Protein AF-A0A195D3V4-F1 (afdb_monomer)

Radius of gyration: 25.62 Å; Cα contacts (8 Å, |Δi|>4): 124; chains: 1; bounding box: 68×49×68 Å

Structure (mmCIF, N/CA/C/O backbone):
data_AF-A0A195D3V4-F1
#
_entry.id   AF-A0A195D3V4-F1
#
loop_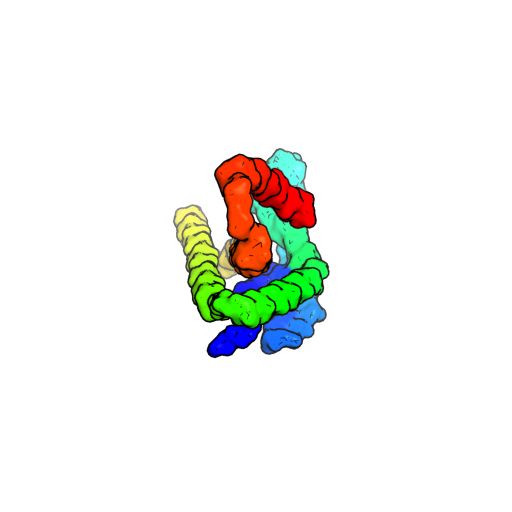
_atom_site.group_PDB
_atom_site.id
_atom_site.type_symbol
_atom_site.label_atom_id
_atom_site.label_alt_id
_atom_site.label_comp_id
_atom_site.label_asym_id
_atom_site.label_entity_id
_atom_site.label_seq_id
_atom_site.pdbx_PDB_ins_code
_atom_site.Cartn_x
_atom_site.Cartn_y
_atom_site.Cartn_z
_atom_site.occupancy
_atom_site.B_iso_or_equiv
_atom_site.auth_seq_id
_atom_site.auth_comp_id
_atom_site.auth_asym_id
_atom_site.auth_atom_id
_atom_site.pdbx_PDB_model_num
ATOM 1 N N . MET A 1 1 ? -15.698 -13.633 10.753 1.00 42.66 1 MET A N 1
ATOM 2 C CA . MET A 1 1 ? -16.156 -12.536 11.632 1.00 42.66 1 MET A CA 1
ATOM 3 C C . MET A 1 1 ? -14.920 -11.739 12.047 1.00 42.66 1 MET A C 1
ATOM 5 O O . MET A 1 1 ? -14.144 -12.235 12.853 1.00 42.66 1 MET A O 1
ATOM 9 N N . SER A 1 2 ? -14.629 -10.596 11.415 1.00 51.97 2 SER A N 1
ATOM 10 C CA . SER A 1 2 ? -13.485 -9.757 11.814 1.00 51.97 2 SER A CA 1
ATOM 11 C C . SER A 1 2 ? -13.831 -9.056 13.126 1.00 51.97 2 SER A C 1
ATOM 13 O O . SER A 1 2 ? -14.709 -8.196 13.129 1.00 51.97 2 SER A O 1
ATOM 15 N N . LYS A 1 3 ? -13.193 -9.447 14.232 1.00 66.94 3 LYS A N 1
ATOM 16 C CA . LYS A 1 3 ? -13.475 -8.871 15.558 1.00 66.94 3 LYS A CA 1
ATOM 17 C C . LYS A 1 3 ? -12.759 -7.540 15.814 1.00 66.94 3 LYS A C 1
ATOM 19 O O . LYS A 1 3 ? -13.083 -6.875 16.782 1.00 66.94 3 LYS A O 1
ATOM 24 N N . THR A 1 4 ? -11.800 -7.153 14.971 1.00 80.56 4 THR A N 1
ATOM 25 C CA . THR A 1 4 ? -10.967 -5.963 15.195 1.00 80.56 4 THR A CA 1
ATOM 26 C C . THR A 1 4 ? -10.782 -5.145 13.923 1.00 80.56 4 THR A C 1
ATOM 28 O O . THR A 1 4 ? -10.769 -5.687 12.810 1.00 80.56 4 THR A O 1
ATOM 31 N N . LEU A 1 5 ? -10.575 -3.836 14.088 1.00 83.75 5 LEU A N 1
ATOM 32 C CA . LEU A 1 5 ? -10.261 -2.914 12.995 1.00 83.75 5 LEU A CA 1
ATOM 33 C C . LEU A 1 5 ? -9.034 -3.371 12.184 1.00 83.75 5 LEU A C 1
ATOM 35 O O . LEU A 1 5 ? -9.048 -3.356 10.954 1.00 83.75 5 LEU A O 1
ATOM 39 N N . GLN A 1 6 ? -7.997 -3.853 12.871 1.00 84.38 6 GLN A N 1
ATOM 40 C CA . GLN A 1 6 ? -6.771 -4.344 12.241 1.00 84.38 6 GLN A CA 1
ATOM 41 C C . GLN A 1 6 ? -7.031 -5.563 11.339 1.00 84.38 6 GLN A C 1
ATOM 43 O O . GLN A 1 6 ? -6.450 -5.676 10.263 1.00 84.38 6 GLN A O 1
ATOM 48 N N . SER A 1 7 ? -7.962 -6.444 11.722 1.00 85.75 7 SER A N 1
ATOM 49 C CA . SER A 1 7 ? -8.383 -7.575 10.886 1.00 85.75 7 SER A CA 1
ATOM 50 C C . SER A 1 7 ? -9.148 -7.126 9.633 1.00 85.75 7 SER A C 1
ATOM 52 O O . SER A 1 7 ? -9.024 -7.754 8.580 1.00 85.75 7 SER A O 1
ATOM 54 N N . ALA A 1 8 ? -9.913 -6.033 9.716 1.00 86.69 8 ALA A N 1
ATOM 55 C CA . ALA A 1 8 ? -10.594 -5.458 8.556 1.00 86.69 8 ALA A CA 1
ATOM 56 C C . ALA A 1 8 ? -9.608 -4.817 7.560 1.00 86.69 8 ALA A C 1
ATOM 58 O O . ALA A 1 8 ? -9.810 -4.941 6.353 1.00 86.69 8 ALA A O 1
ATOM 59 N N . LEU A 1 9 ? -8.533 -4.197 8.063 1.00 88.19 9 LEU A N 1
ATOM 60 C CA . LEU A 1 9 ? -7.465 -3.562 7.274 1.00 88.19 9 LEU A CA 1
ATOM 61 C C . LEU A 1 9 ? -6.368 -4.528 6.798 1.00 88.19 9 LEU A C 1
ATOM 63 O O . LEU A 1 9 ? -5.553 -4.156 5.960 1.00 88.19 9 LEU A O 1
ATOM 67 N N . ALA A 1 10 ? -6.363 -5.775 7.271 1.00 88.50 10 ALA A N 1
ATOM 68 C CA . ALA A 1 10 ? -5.337 -6.764 6.942 1.00 88.50 10 ALA A CA 1
ATOM 69 C C . ALA A 1 10 ? -5.030 -6.914 5.435 1.00 88.50 10 ALA A C 1
ATOM 71 O O . ALA A 1 10 ? -3.848 -6.913 5.096 1.00 88.50 10 ALA A O 1
ATOM 72 N N . PRO A 1 11 ? -6.015 -6.989 4.511 1.00 87.31 11 PRO A N 1
ATOM 73 C CA . PRO A 1 11 ? -5.716 -7.105 3.078 1.00 87.31 11 PRO A CA 1
ATOM 74 C C . PRO A 1 11 ? -4.875 -5.936 2.552 1.00 87.31 11 PRO A C 1
ATOM 76 O O . PRO A 1 11 ? -3.967 -6.127 1.747 1.00 87.31 11 PRO A O 1
ATOM 79 N N . LEU A 1 12 ? -5.150 -4.734 3.059 1.00 88.69 12 LEU A N 1
ATOM 80 C CA . LEU A 1 12 ? -4.451 -3.516 2.682 1.00 88.69 12 LEU A CA 1
ATOM 81 C C . LEU A 1 12 ? -3.025 -3.483 3.241 1.00 88.69 12 LEU A C 1
ATOM 83 O O . LEU A 1 12 ? -2.096 -3.123 2.524 1.00 88.69 12 LEU A O 1
ATOM 87 N N . PHE A 1 13 ? -2.831 -3.910 4.491 1.00 87.69 13 PHE A N 1
ATOM 88 C CA . PHE A 1 13 ? -1.495 -3.997 5.092 1.00 87.69 13 PHE A CA 1
ATOM 89 C C . PHE A 1 13 ? -0.628 -5.089 4.471 1.00 87.69 13 PHE A C 1
ATOM 91 O O . PHE A 1 13 ? 0.569 -4.874 4.305 1.00 87.69 13 PHE A O 1
ATOM 98 N N . ILE A 1 14 ? -1.214 -6.220 4.067 1.00 87.19 14 ILE A N 1
ATOM 99 C CA . ILE A 1 14 ? -0.490 -7.270 3.339 1.00 87.19 14 ILE A CA 1
ATOM 100 C C . ILE A 1 14 ? 0.073 -6.694 2.038 1.00 87.19 14 ILE A C 1
ATOM 102 O O . ILE A 1 14 ? 1.267 -6.815 1.782 1.00 87.19 14 ILE A O 1
ATOM 106 N N . ILE A 1 15 ? -0.751 -5.996 1.260 1.00 86.19 15 ILE A N 1
ATOM 107 C CA . ILE A 1 15 ? -0.304 -5.337 0.028 1.00 86.19 15 ILE A CA 1
ATOM 108 C C . ILE A 1 15 ? 0.738 -4.255 0.307 1.00 86.19 15 ILE A C 1
ATOM 110 O O . ILE A 1 15 ? 1.795 -4.256 -0.319 1.00 86.19 15 ILE A O 1
ATOM 114 N N . GLY A 1 16 ? 0.490 -3.395 1.297 1.00 85.50 16 GLY A N 1
ATOM 115 C CA . GLY A 1 16 ? 1.441 -2.367 1.711 1.00 85.50 16 GLY A CA 1
ATOM 116 C C . GLY A 1 16 ? 2.798 -2.936 2.131 1.00 85.50 16 GLY A C 1
ATOM 117 O O . GLY A 1 16 ? 3.820 -2.299 1.893 1.00 85.50 16 GLY A O 1
ATOM 118 N N . SER A 1 17 ? 2.837 -4.145 2.700 1.00 86.81 17 SER A N 1
ATOM 119 C CA . SER A 1 17 ? 4.090 -4.801 3.087 1.00 86.81 17 SER A CA 1
ATOM 120 C C . SER A 1 17 ? 4.941 -5.232 1.889 1.00 86.81 17 SER A C 1
ATOM 122 O O . SER A 1 17 ? 6.159 -5.071 1.931 1.00 86.81 17 SER A O 1
ATOM 124 N N . PHE A 1 18 ? 4.318 -5.673 0.788 1.00 84.38 18 PHE A N 1
ATOM 125 C CA . PHE A 1 18 ? 5.029 -5.945 -0.469 1.00 84.38 18 PHE A CA 1
ATOM 126 C C . PHE A 1 18 ? 5.587 -4.672 -1.111 1.00 84.38 18 PHE A C 1
ATOM 128 O O . PHE A 1 18 ? 6.599 -4.735 -1.792 1.00 84.38 18 PHE A O 1
ATOM 135 N N . SER A 1 19 ? 4.963 -3.520 -0.861 1.00 84.44 19 SER A N 1
ATOM 136 C CA . SER A 1 19 ? 5.450 -2.204 -1.293 1.00 84.44 19 SER A CA 1
ATOM 137 C C . SER A 1 19 ? 6.468 -1.574 -0.329 1.00 84.44 19 SER A C 1
ATOM 139 O O . SER A 1 19 ? 6.823 -0.410 -0.498 1.00 84.44 19 SER A O 1
ATOM 141 N N . CYS A 1 20 ? 6.908 -2.293 0.711 1.00 85.19 20 CYS A N 1
ATOM 142 C CA . CYS A 1 20 ? 7.758 -1.779 1.796 1.00 85.19 20 CYS A CA 1
ATOM 143 C C . CYS A 1 20 ? 7.139 -0.623 2.612 1.00 85.19 20 CYS A C 1
ATOM 145 O O . CYS A 1 20 ? 7.849 0.060 3.347 1.00 85.19 20 CYS A O 1
ATOM 147 N N . LEU A 1 21 ? 5.827 -0.396 2.513 1.00 84.38 21 LEU A N 1
ATOM 148 C CA . LEU A 1 21 ? 5.135 0.699 3.202 1.00 84.38 21 LEU A CA 1
ATOM 149 C C . LEU A 1 21 ? 4.755 0.346 4.643 1.00 84.38 21 LEU A C 1
ATOM 151 O O . LEU A 1 21 ? 4.599 1.220 5.490 1.00 84.38 21 LEU A O 1
ATOM 155 N N . VAL A 1 22 ? 4.583 -0.943 4.920 1.00 83.06 22 VAL A N 1
ATOM 156 C CA . VAL A 1 22 ? 4.158 -1.475 6.218 1.00 83.06 22 VAL A CA 1
ATOM 157 C C . VAL A 1 22 ? 5.108 -2.599 6.615 1.00 83.06 22 VAL A C 1
ATOM 159 O O . VAL A 1 22 ? 5.621 -3.310 5.751 1.00 83.06 22 VAL A O 1
ATOM 162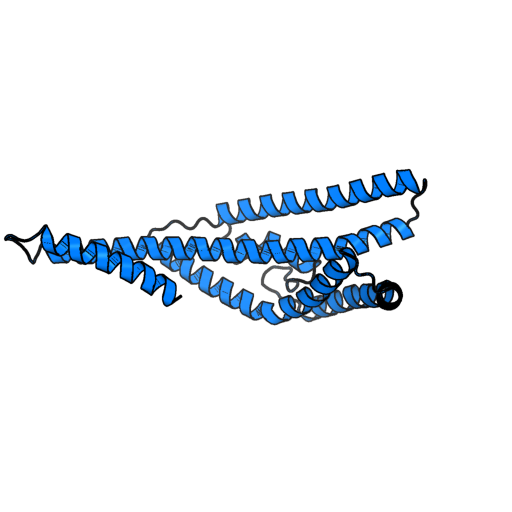 N N . LEU A 1 23 ? 5.350 -2.779 7.917 1.00 84.12 23 LEU A N 1
ATOM 163 C CA . LEU A 1 23 ? 6.135 -3.920 8.384 1.00 84.12 23 LEU A CA 1
ATOM 164 C C . LEU A 1 23 ? 5.456 -5.237 8.005 1.00 84.12 23 LEU A C 1
ATOM 166 O O . LEU A 1 23 ? 4.243 -5.400 8.134 1.00 84.12 23 LEU A O 1
ATOM 170 N N . PHE A 1 24 ? 6.266 -6.199 7.578 1.00 76.12 24 PHE A N 1
ATOM 171 C CA . PHE A 1 24 ? 5.813 -7.540 7.266 1.00 76.12 24 PHE A CA 1
ATOM 172 C C . PHE A 1 24 ? 5.324 -8.226 8.550 1.00 76.12 24 PHE A C 1
ATOM 174 O O . PHE A 1 24 ? 6.112 -8.590 9.429 1.00 76.12 24 PHE A O 1
ATOM 181 N N . GLU A 1 25 ? 4.007 -8.377 8.659 1.00 78.56 25 GLU A N 1
ATOM 182 C CA . GLU A 1 25 ? 3.303 -9.047 9.753 1.00 78.56 25 GLU A CA 1
ATOM 183 C C . GLU A 1 25 ? 2.567 -10.270 9.193 1.00 78.56 25 GLU A C 1
ATOM 185 O O . GLU A 1 25 ? 1.356 -10.244 8.964 1.00 78.56 25 GLU A O 1
ATOM 190 N N . TYR A 1 26 ? 3.310 -11.352 8.938 1.00 71.00 26 TYR A N 1
ATOM 191 C CA . TYR A 1 26 ? 2.719 -12.646 8.599 1.00 71.00 26 TYR A CA 1
ATOM 192 C C . TYR A 1 26 ? 3.304 -13.759 9.487 1.00 71.00 26 TYR A C 1
ATOM 194 O O . TYR A 1 26 ? 4.510 -14.032 9.403 1.00 71.00 26 TYR A O 1
ATOM 202 N N . PRO A 1 27 ? 2.485 -14.410 10.342 1.00 74.62 27 PRO A N 1
ATOM 203 C CA . PRO A 1 27 ? 1.055 -14.163 10.602 1.00 74.62 27 PRO A CA 1
ATOM 204 C C . PRO A 1 27 ? 0.774 -12.806 11.291 1.00 74.62 27 PRO A C 1
ATOM 206 O O . PRO A 1 27 ? 1.663 -12.208 11.897 1.00 74.62 27 PRO A O 1
ATOM 209 N N . LEU A 1 28 ? -0.471 -12.317 11.186 1.00 74.19 28 LEU A N 1
ATOM 210 C CA . LEU A 1 28 ? -0.880 -10.999 11.701 1.00 74.19 28 LEU A CA 1
ATOM 211 C C . LEU A 1 28 ? -0.566 -10.860 13.202 1.00 74.19 28 LEU A C 1
ATOM 213 O O . LEU A 1 28 ? -0.905 -11.746 13.987 1.00 74.19 28 LEU A O 1
ATOM 217 N N . GLY A 1 29 ? 0.045 -9.743 13.606 1.00 75.06 29 GLY A N 1
ATOM 218 C CA . GLY A 1 29 ? 0.444 -9.496 14.997 1.00 75.06 29 GLY A CA 1
ATOM 219 C C . GLY A 1 29 ? 1.866 -9.939 15.358 1.00 75.06 29 GLY A C 1
ATOM 220 O O . GLY A 1 29 ? 2.321 -9.628 16.457 1.00 75.06 29 GLY A O 1
ATOM 221 N N . GLN A 1 30 ? 2.594 -10.592 14.446 1.00 81.69 30 GLN A N 1
ATOM 222 C CA . GLN A 1 30 ? 4.017 -10.912 14.607 1.00 81.69 30 GLN A CA 1
ATOM 223 C C . GLN A 1 30 ? 4.877 -10.080 13.637 1.00 81.69 30 GLN A C 1
ATOM 225 O O . GLN A 1 30 ? 5.180 -10.547 12.535 1.00 81.69 30 GLN A O 1
ATOM 230 N N . PRO A 1 31 ? 5.273 -8.844 14.008 1.00 82.00 31 PRO A N 1
ATOM 231 C CA . PRO A 1 31 ? 6.104 -8.007 13.149 1.00 82.00 31 PRO A CA 1
ATOM 232 C C . PRO A 1 31 ? 7.492 -8.606 12.971 1.00 82.00 31 PRO A C 1
ATOM 234 O O . PRO A 1 31 ? 8.163 -8.966 13.938 1.00 82.00 31 PRO A O 1
ATOM 237 N N . ARG A 1 32 ? 7.946 -8.656 11.717 1.00 85.56 32 ARG A N 1
ATOM 238 C CA . ARG A 1 32 ? 9.305 -9.048 11.330 1.00 85.56 32 ARG A CA 1
ATOM 239 C C . ARG A 1 32 ? 10.070 -7.815 10.835 1.00 85.56 32 ARG A C 1
ATOM 241 O O . ARG A 1 32 ? 10.271 -7.665 9.625 1.00 85.56 32 ARG A O 1
ATOM 248 N N . PRO A 1 33 ? 10.490 -6.907 11.739 1.00 82.06 33 PRO A N 1
ATOM 249 C CA . PRO A 1 33 ? 11.101 -5.639 11.351 1.00 82.06 33 PRO A CA 1
ATOM 250 C C . PRO A 1 33 ? 12.390 -5.856 10.563 1.00 82.06 33 PRO A C 1
ATOM 252 O O . PRO A 1 33 ? 12.551 -5.277 9.499 1.00 82.06 33 PRO A O 1
ATOM 255 N N . TYR A 1 34 ? 13.259 -6.762 11.021 1.00 84.44 34 TYR A N 1
ATOM 256 C CA . TYR A 1 34 ? 14.538 -7.038 10.364 1.00 84.44 34 TYR A CA 1
ATOM 257 C C . TYR A 1 34 ? 14.371 -7.484 8.905 1.00 84.44 34 TYR A C 1
ATOM 259 O O . TYR A 1 34 ? 15.012 -6.937 8.013 1.00 84.44 34 TYR A O 1
ATOM 267 N N . PHE A 1 35 ? 13.444 -8.414 8.649 1.00 83.00 35 PHE A N 1
ATOM 268 C CA . PHE A 1 35 ? 13.133 -8.866 7.293 1.00 83.00 35 PHE A CA 1
ATOM 269 C C . PHE A 1 35 ? 12.591 -7.726 6.423 1.00 83.00 35 PHE A C 1
ATOM 271 O O . PHE A 1 35 ? 13.009 -7.573 5.282 1.00 83.00 35 PHE A O 1
ATOM 278 N N . SER A 1 36 ? 11.712 -6.891 6.983 1.00 85.62 36 SER A N 1
ATOM 279 C CA . SER A 1 36 ? 11.117 -5.754 6.271 1.00 85.62 36 SER A CA 1
ATOM 280 C C . SER A 1 36 ? 12.164 -4.699 5.900 1.00 85.62 36 SER A C 1
ATOM 282 O O . SER A 1 36 ? 12.175 -4.216 4.772 1.00 85.62 36 SER A O 1
ATOM 284 N N . TYR A 1 37 ? 13.077 -4.374 6.823 1.00 86.19 37 TYR A N 1
ATOM 285 C CA . TYR A 1 37 ? 14.160 -3.421 6.577 1.00 86.19 37 TYR A CA 1
ATOM 286 C C . TYR A 1 37 ? 15.157 -3.942 5.548 1.00 86.19 37 TYR A C 1
ATOM 288 O O . TYR A 1 37 ? 15.517 -3.202 4.638 1.00 86.19 37 TYR A O 1
ATOM 296 N N . LEU A 1 38 ? 15.575 -5.208 5.654 1.00 87.94 38 LEU A N 1
ATOM 297 C CA . LEU A 1 38 ? 16.461 -5.818 4.662 1.00 87.94 38 LEU A CA 1
ATOM 298 C C . LEU A 1 38 ? 15.812 -5.860 3.279 1.00 87.94 38 LEU A C 1
ATOM 300 O O . LEU A 1 38 ? 16.452 -5.503 2.296 1.00 87.94 38 LEU A O 1
ATOM 304 N N . TYR A 1 39 ? 14.541 -6.256 3.205 1.00 87.88 39 TYR A N 1
ATOM 305 C CA . TYR A 1 39 ? 13.785 -6.299 1.958 1.00 87.88 39 TYR A CA 1
ATOM 306 C C . TYR A 1 39 ? 13.690 -4.916 1.305 1.00 87.88 39 TYR A C 1
ATOM 308 O O . TYR A 1 39 ? 14.026 -4.765 0.129 1.00 87.88 39 TYR A O 1
ATOM 316 N N . ALA A 1 40 ? 13.327 -3.892 2.084 1.00 87.06 40 ALA A N 1
ATOM 317 C CA . ALA A 1 40 ? 13.300 -2.514 1.613 1.00 87.06 40 ALA A CA 1
ATOM 318 C C . ALA A 1 40 ? 14.685 -2.061 1.132 1.00 87.06 40 ALA A C 1
ATOM 320 O O . ALA A 1 40 ? 14.813 -1.547 0.024 1.00 87.06 40 ALA A O 1
ATOM 321 N N . LEU A 1 41 ? 15.733 -2.301 1.920 1.00 88.06 41 LEU A N 1
ATOM 322 C CA . LEU A 1 41 ? 17.092 -1.898 1.575 1.00 88.06 41 LEU A CA 1
ATOM 323 C C . LEU A 1 41 ? 17.557 -2.554 0.271 1.00 88.06 41 LEU A C 1
ATOM 325 O O . LEU A 1 41 ? 18.078 -1.858 -0.594 1.00 88.06 41 LEU A O 1
ATOM 329 N N . ILE A 1 42 ? 17.329 -3.856 0.084 1.00 89.69 42 ILE A N 1
ATOM 330 C CA . ILE A 1 42 ? 17.702 -4.584 -1.140 1.00 89.69 42 ILE A CA 1
ATOM 331 C C . ILE A 1 42 ? 16.966 -4.030 -2.366 1.00 89.69 42 ILE A C 1
ATOM 333 O O . ILE A 1 42 ? 17.601 -3.747 -3.379 1.00 89.69 42 ILE A O 1
ATOM 337 N N . ILE A 1 43 ? 15.646 -3.841 -2.288 1.00 86.62 43 ILE A N 1
ATOM 338 C CA . ILE A 1 43 ? 14.859 -3.347 -3.429 1.00 86.62 43 ILE A CA 1
ATOM 339 C C . ILE A 1 43 ? 15.276 -1.930 -3.812 1.00 86.62 43 ILE A C 1
ATOM 341 O O . ILE A 1 43 ? 15.528 -1.652 -4.986 1.00 86.62 43 ILE A O 1
ATOM 345 N N . TRP A 1 44 ? 15.376 -1.036 -2.830 1.00 85.12 44 TRP A N 1
ATOM 346 C CA . TRP A 1 44 ? 15.648 0.371 -3.098 1.00 85.12 44 TRP A CA 1
ATOM 347 C C . TRP A 1 44 ? 17.110 0.625 -3.450 1.00 85.12 44 TRP A C 1
ATOM 349 O O . TRP A 1 44 ? 17.370 1.449 -4.318 1.00 85.12 44 TRP A O 1
ATOM 359 N N . SER A 1 45 ? 18.063 -0.114 -2.871 1.00 86.62 45 SER A N 1
ATOM 360 C CA . SER A 1 45 ? 19.469 -0.041 -3.297 1.00 86.62 45 SER A CA 1
ATOM 361 C C . SER A 1 45 ? 19.654 -0.512 -4.737 1.00 86.62 45 SER A C 1
ATOM 363 O O . SER A 1 45 ? 20.323 0.171 -5.509 1.00 86.62 45 SER A O 1
ATOM 365 N N . LYS A 1 46 ? 19.014 -1.624 -5.129 1.00 86.62 46 LYS A N 1
ATOM 366 C CA . LYS A 1 46 ? 19.039 -2.113 -6.514 1.00 86.62 46 LYS A CA 1
ATOM 367 C C . LYS A 1 46 ? 18.476 -1.066 -7.477 1.00 86.62 46 LYS A C 1
ATOM 369 O O . LYS A 1 46 ? 19.100 -0.791 -8.499 1.00 86.62 46 LYS A O 1
ATOM 374 N N . ARG A 1 47 ? 17.329 -0.471 -7.133 1.00 82.94 47 ARG A N 1
ATOM 375 C CA . ARG A 1 47 ? 16.682 0.570 -7.943 1.00 82.94 47 ARG A CA 1
ATOM 376 C C . ARG A 1 47 ? 17.561 1.814 -8.065 1.00 82.94 47 ARG A C 1
ATOM 378 O O . ARG A 1 47 ? 17.861 2.239 -9.172 1.00 82.94 47 ARG A O 1
ATOM 385 N N . LEU A 1 48 ? 18.041 2.342 -6.938 1.00 84.50 48 LEU A N 1
ATOM 386 C CA . LEU A 1 48 ? 18.923 3.510 -6.903 1.00 84.50 48 LEU A CA 1
ATOM 387 C C . LEU A 1 48 ? 20.178 3.297 -7.746 1.00 84.50 48 LEU A C 1
ATOM 389 O O . LEU A 1 48 ? 20.510 4.154 -8.551 1.00 84.50 48 LEU A O 1
ATOM 393 N N . TYR A 1 49 ? 20.855 2.157 -7.592 1.00 86.38 49 TYR A N 1
ATOM 394 C CA . TYR A 1 49 ? 22.070 1.857 -8.349 1.00 86.38 49 TYR A CA 1
ATOM 395 C C . TYR A 1 49 ? 21.821 1.830 -9.862 1.00 86.38 49 TYR A C 1
ATOM 397 O O . TYR A 1 49 ? 22.625 2.345 -10.635 1.00 86.38 49 TYR A O 1
ATOM 405 N N . ARG A 1 50 ? 20.694 1.247 -10.278 1.00 82.25 50 ARG A N 1
ATOM 406 C CA . ARG A 1 50 ? 20.298 1.139 -11.682 1.00 82.25 50 ARG A CA 1
ATOM 407 C C . ARG A 1 50 ? 19.935 2.493 -12.290 1.00 82.25 50 ARG A C 1
ATOM 409 O O . ARG A 1 50 ? 20.376 2.786 -13.396 1.00 82.25 50 ARG A O 1
ATOM 416 N N . ASP A 1 51 ? 19.152 3.296 -11.579 1.00 82.00 51 ASP A N 1
ATOM 417 C CA . ASP A 1 51 ? 18.593 4.543 -12.111 1.00 82.00 51 ASP A CA 1
ATOM 418 C C . ASP A 1 51 ? 19.562 5.731 -11.944 1.00 82.00 51 ASP A C 1
ATOM 420 O O . ASP A 1 51 ? 19.402 6.773 -12.576 1.00 82.00 51 ASP A O 1
ATOM 424 N N . TYR A 1 52 ? 20.615 5.581 -11.133 1.00 84.12 52 TYR A N 1
ATOM 425 C CA . TYR A 1 52 ? 21.613 6.620 -10.868 1.00 84.12 52 TYR A CA 1
ATOM 426 C C . TYR A 1 52 ? 22.245 7.246 -12.128 1.00 84.12 52 TYR A C 1
ATOM 428 O O . TYR A 1 52 ? 22.260 8.477 -12.213 1.00 84.12 52 TYR A O 1
ATOM 436 N N . PRO A 1 53 ? 22.718 6.477 -13.134 1.00 85.00 53 PRO A N 1
ATOM 437 C CA . PRO A 1 53 ? 23.287 7.060 -14.351 1.00 85.00 53 PRO A CA 1
ATOM 438 C C . PRO A 1 53 ? 22.254 7.875 -15.137 1.00 85.00 53 PRO A C 1
ATOM 440 O O . PRO A 1 53 ? 22.575 8.925 -15.690 1.00 85.00 53 PRO A O 1
ATOM 443 N N . PHE A 1 54 ? 21.001 7.414 -15.144 1.00 82.12 54 PHE A N 1
ATOM 444 C CA . PHE A 1 54 ? 19.900 8.099 -15.808 1.00 82.12 54 PHE A CA 1
ATOM 445 C C . PHE A 1 54 ? 19.595 9.439 -15.126 1.00 82.12 54 PHE A C 1
ATOM 447 O O . PHE A 1 54 ? 19.496 10.462 -15.803 1.00 82.12 54 PHE A O 1
ATOM 454 N N . TYR A 1 55 ? 19.561 9.486 -13.792 1.00 82.62 55 TYR A N 1
ATOM 455 C CA . TYR A 1 55 ? 19.384 10.745 -13.062 1.00 82.62 55 TYR A CA 1
ATOM 456 C C . TYR A 1 55 ? 20.531 11.739 -13.276 1.00 82.62 55 TYR A C 1
ATOM 458 O O . TYR A 1 55 ? 20.269 12.937 -13.371 1.00 82.62 55 TYR A O 1
ATOM 466 N N . ILE A 1 56 ? 21.781 11.270 -13.393 1.00 84.69 56 ILE A N 1
ATOM 467 C CA . ILE A 1 56 ? 22.918 12.140 -13.739 1.00 84.69 56 ILE A CA 1
ATOM 468 C C . ILE A 1 56 ? 22.716 12.755 -15.122 1.00 84.69 56 ILE A C 1
ATOM 470 O O . ILE A 1 56 ? 22.797 13.974 -15.253 1.00 84.69 56 ILE A O 1
ATOM 474 N N . SER A 1 57 ? 22.390 11.937 -16.127 1.00 84.38 57 SER A N 1
ATOM 475 C CA . SER A 1 57 ? 22.177 12.435 -17.492 1.00 84.38 57 SER A CA 1
ATOM 476 C C . SER A 1 57 ? 21.055 13.479 -17.564 1.00 84.38 57 SER A C 1
ATOM 478 O O . SER A 1 57 ? 21.212 14.521 -18.193 1.00 84.38 57 SER A O 1
ATOM 480 N N . GLN A 1 58 ? 19.960 13.279 -16.822 1.00 82.31 58 GLN A N 1
ATOM 481 C CA . GLN A 1 58 ? 18.873 14.259 -16.737 1.00 82.31 58 GLN A CA 1
ATOM 482 C C . GLN A 1 58 ? 19.294 15.574 -16.081 1.00 82.31 58 GLN A C 1
ATOM 484 O O . GLN A 1 58 ? 18.867 16.649 -16.509 1.00 82.31 58 GLN A O 1
ATOM 489 N N . LEU A 1 59 ? 20.118 15.499 -15.032 1.00 83.31 59 LEU A N 1
ATOM 490 C CA . LEU A 1 59 ? 20.631 16.677 -14.340 1.00 83.31 59 LEU A CA 1
ATOM 491 C C . LEU A 1 59 ? 21.517 17.519 -15.270 1.00 83.31 59 LEU A C 1
ATOM 493 O O . LEU A 1 59 ? 21.423 18.747 -15.255 1.00 83.31 59 LEU A O 1
ATOM 497 N N . GLU A 1 60 ? 22.337 16.863 -16.093 1.00 86.94 60 GLU A N 1
ATOM 498 C CA . GLU A 1 60 ? 23.187 17.506 -17.101 1.00 86.94 60 GLU A CA 1
ATOM 499 C C . GLU A 1 60 ? 22.356 18.174 -18.206 1.00 86.94 60 GLU A C 1
ATOM 501 O O . GLU A 1 60 ? 22.620 19.322 -18.572 1.00 86.94 60 GLU A O 1
ATOM 506 N N . GLU A 1 61 ? 21.301 17.505 -18.676 1.00 87.94 61 GLU A N 1
ATOM 507 C CA . GLU A 1 61 ? 20.376 18.027 -19.690 1.00 87.94 61 GLU A CA 1
ATOM 508 C C . GLU A 1 61 ? 19.380 19.067 -19.143 1.00 87.94 61 GLU A C 1
ATOM 510 O O . GLU A 1 61 ? 18.710 19.752 -19.916 1.00 87.94 61 GLU A O 1
ATOM 515 N N . LYS A 1 62 ? 19.290 19.226 -17.814 1.00 85.12 62 LYS A N 1
ATOM 516 C CA . LYS A 1 62 ? 18.319 20.087 -17.108 1.00 85.12 62 LYS A CA 1
ATOM 517 C C . LYS A 1 62 ? 16.858 19.766 -17.444 1.00 85.12 62 LYS A C 1
ATOM 519 O O . LYS A 1 62 ? 15.999 20.650 -17.400 1.00 85.12 62 LYS A O 1
ATOM 524 N N . VAL A 1 63 ? 16.563 18.505 -17.750 1.00 82.31 63 VAL A N 1
ATOM 525 C CA . VAL A 1 63 ? 15.206 18.025 -18.037 1.00 82.31 63 VAL A CA 1
ATOM 526 C C . VAL A 1 63 ? 14.704 17.210 -16.852 1.00 82.31 63 VAL A C 1
ATOM 528 O O . VAL A 1 63 ? 15.394 16.322 -16.365 1.00 82.31 63 VAL A O 1
ATOM 531 N N . VAL A 1 64 ? 13.484 17.496 -16.393 1.00 77.56 64 VAL A N 1
ATOM 532 C CA . VAL A 1 64 ? 12.828 16.732 -15.323 1.00 77.56 64 VAL A CA 1
ATOM 533 C C . VAL A 1 64 ? 11.675 15.937 -15.915 1.00 77.56 64 VAL A C 1
ATOM 535 O O . VAL A 1 64 ? 10.719 16.511 -16.435 1.00 77.56 64 VAL A O 1
ATOM 538 N N . TYR A 1 65 ? 11.747 14.613 -15.800 1.00 79.31 65 TYR A N 1
ATOM 539 C CA . TYR A 1 65 ? 10.672 13.722 -16.224 1.00 79.31 65 TYR A CA 1
ATOM 540 C C . TYR A 1 65 ? 9.739 13.384 -15.060 1.00 79.31 65 TYR A C 1
ATOM 542 O O . TYR A 1 65 ? 10.162 13.240 -13.911 1.00 79.31 65 TYR A O 1
ATOM 550 N N . ILE A 1 66 ? 8.454 13.201 -15.375 1.00 78.88 66 ILE A N 1
ATOM 551 C CA . ILE A 1 66 ? 7.428 12.808 -14.397 1.00 78.88 66 ILE A CA 1
ATOM 552 C C . ILE A 1 66 ? 7.802 11.482 -13.716 1.00 78.88 66 ILE A C 1
ATOM 554 O O . ILE A 1 66 ? 7.626 11.358 -12.507 1.00 78.88 66 ILE A O 1
ATOM 558 N N . SER A 1 67 ? 8.369 10.526 -14.462 1.00 76.00 67 SER A N 1
ATOM 559 C CA . SER A 1 67 ? 8.848 9.245 -13.921 1.00 76.00 67 SER A CA 1
ATOM 560 C C . SER A 1 67 ? 9.868 9.441 -12.797 1.00 76.00 67 SER A C 1
ATOM 562 O O . SER A 1 67 ? 9.671 8.925 -11.698 1.00 76.00 67 SER A O 1
ATOM 564 N N . GLY A 1 68 ? 10.869 10.301 -13.009 1.00 78.62 68 GLY A N 1
ATOM 565 C CA . GLY A 1 68 ? 11.865 10.616 -11.985 1.00 78.62 68 GLY A CA 1
ATOM 566 C C . GLY A 1 68 ? 11.235 11.197 -10.717 1.00 78.62 68 GLY A C 1
ATOM 567 O O . GLY A 1 68 ? 11.55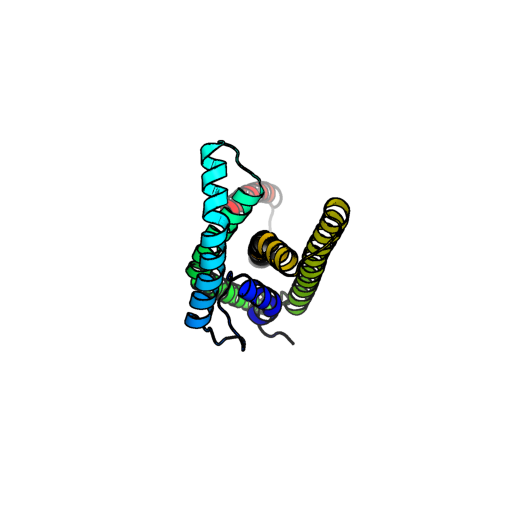8 10.764 -9.614 1.00 78.62 68 GLY A O 1
ATOM 568 N N . ILE A 1 69 ? 10.261 12.108 -10.846 1.00 82.75 69 ILE A N 1
ATOM 569 C CA . ILE A 1 69 ? 9.520 12.636 -9.685 1.00 82.75 69 ILE A CA 1
ATOM 570 C C . ILE A 1 69 ? 8.805 11.503 -8.938 1.00 82.75 69 ILE A C 1
ATOM 572 O O . ILE A 1 69 ? 8.867 11.446 -7.708 1.00 82.75 69 ILE A O 1
ATOM 576 N N . THR A 1 70 ? 8.140 10.589 -9.653 1.00 83.62 70 THR A N 1
ATOM 577 C CA . THR A 1 70 ? 7.436 9.468 -9.013 1.00 83.62 70 THR A CA 1
ATOM 578 C C . THR A 1 70 ? 8.374 8.520 -8.270 1.00 83.62 70 THR A C 1
ATOM 580 O O . THR A 1 70 ? 8.010 8.050 -7.189 1.00 83.62 70 THR A O 1
ATOM 583 N N . ASP A 1 71 ? 9.581 8.302 -8.790 1.00 82.69 71 ASP A N 1
ATOM 584 C CA . ASP A 1 71 ? 10.617 7.496 -8.148 1.00 82.69 71 ASP A CA 1
ATOM 585 C C . ASP A 1 71 ? 11.150 8.164 -6.880 1.00 82.69 71 ASP A C 1
ATOM 587 O O . ASP A 1 71 ? 11.205 7.530 -5.825 1.00 82.69 71 ASP A O 1
ATOM 591 N N . PHE A 1 72 ? 11.462 9.463 -6.940 1.00 84.56 72 PHE A N 1
ATOM 592 C CA . PHE A 1 72 ? 11.892 10.234 -5.770 1.00 84.56 72 PHE A CA 1
ATOM 593 C C . PHE A 1 72 ? 10.839 10.226 -4.658 1.00 84.56 72 PHE A C 1
ATOM 595 O O . PHE A 1 72 ? 11.174 10.011 -3.491 1.00 84.56 72 PHE A O 1
ATOM 602 N N . VAL A 1 73 ? 9.562 10.414 -5.006 1.00 88.94 73 VAL A N 1
ATOM 603 C CA . VAL A 1 73 ? 8.456 10.341 -4.039 1.00 88.94 73 VAL A CA 1
ATOM 604 C C . VAL A 1 73 ? 8.393 8.956 -3.395 1.00 88.94 73 VAL A C 1
ATOM 606 O O . VAL A 1 73 ? 8.281 8.862 -2.172 1.00 88.94 73 VAL A O 1
ATOM 609 N N . ALA A 1 74 ? 8.530 7.886 -4.179 1.00 86.88 74 ALA A N 1
ATOM 610 C CA . ALA A 1 74 ? 8.486 6.525 -3.659 1.00 86.88 74 ALA A CA 1
ATOM 611 C C . ALA A 1 74 ? 9.676 6.221 -2.725 1.00 86.88 74 ALA A C 1
ATOM 613 O O . ALA A 1 74 ? 9.481 5.659 -1.644 1.00 86.88 74 ALA A O 1
ATOM 614 N N . ILE A 1 75 ? 10.887 6.667 -3.088 1.00 86.38 75 ILE A N 1
ATOM 615 C CA . ILE A 1 75 ? 12.104 6.539 -2.267 1.00 86.38 75 ILE A CA 1
ATOM 616 C C . ILE A 1 75 ? 11.949 7.257 -0.924 1.00 86.38 75 ILE A C 1
ATOM 618 O O . ILE A 1 75 ? 12.395 6.734 0.094 1.00 86.38 75 ILE A O 1
ATOM 622 N N . LEU A 1 76 ? 11.316 8.434 -0.895 1.00 88.56 76 LEU A N 1
ATOM 623 C CA . LEU A 1 76 ? 11.062 9.175 0.344 1.00 88.56 76 LEU A CA 1
ATOM 624 C C . LEU A 1 76 ? 9.946 8.542 1.183 1.00 88.56 76 LEU A C 1
ATOM 626 O O . LEU A 1 76 ? 10.035 8.519 2.411 1.00 88.56 76 LEU A O 1
ATOM 630 N N . LEU A 1 77 ? 8.902 8.011 0.545 1.00 88.38 77 LEU A N 1
ATOM 631 C CA . LEU A 1 77 ? 7.748 7.434 1.234 1.00 88.38 77 LEU A CA 1
ATOM 632 C C . LEU A 1 77 ? 8.107 6.210 2.078 1.00 88.38 77 LEU A C 1
ATOM 634 O O . LEU A 1 77 ? 7.618 6.101 3.197 1.00 88.38 77 LEU A O 1
ATOM 638 N N . VAL A 1 78 ? 8.965 5.319 1.582 1.00 84.50 78 VAL A N 1
ATOM 639 C CA . VAL A 1 78 ? 9.320 4.061 2.265 1.00 84.50 78 VAL A CA 1
ATOM 640 C C . VAL A 1 78 ? 9.980 4.251 3.641 1.00 84.50 78 VAL A C 1
ATOM 642 O O . VAL A 1 78 ? 9.514 3.653 4.613 1.00 84.50 78 VAL A O 1
ATOM 645 N N . PRO A 1 79 ? 11.044 5.060 3.808 1.00 82.06 79 PRO A N 1
ATOM 646 C CA . PRO A 1 79 ? 11.622 5.289 5.127 1.00 82.06 79 PRO A CA 1
ATOM 647 C C . PRO A 1 79 ? 10.641 6.020 6.049 1.00 82.06 79 PRO A C 1
ATOM 649 O O . PRO A 1 79 ? 10.559 5.682 7.230 1.00 82.06 79 PRO A O 1
ATOM 652 N N . ILE A 1 80 ? 9.852 6.965 5.520 1.00 85.75 80 ILE A N 1
ATOM 653 C CA . ILE A 1 80 ? 8.829 7.682 6.295 1.00 85.75 80 ILE A CA 1
ATOM 654 C C . ILE A 1 80 ? 7.775 6.706 6.822 1.00 85.75 80 ILE A C 1
ATOM 656 O O . ILE A 1 80 ? 7.428 6.751 8.003 1.00 85.75 80 ILE A O 1
ATOM 660 N N . SER A 1 81 ? 7.273 5.811 5.974 1.00 85.81 81 SER A N 1
ATOM 661 C CA . SER A 1 81 ? 6.230 4.857 6.341 1.00 85.81 81 SER A CA 1
ATOM 662 C C . SER A 1 81 ? 6.736 3.818 7.341 1.00 85.81 81 SER A C 1
ATOM 664 O O . SER A 1 81 ? 6.036 3.503 8.303 1.00 85.81 81 SER A O 1
ATOM 666 N N . LEU A 1 82 ? 7.978 3.346 7.187 1.00 82.00 82 LEU A N 1
ATOM 667 C CA . LEU A 1 82 ? 8.612 2.441 8.148 1.00 82.00 82 LEU A CA 1
ATOM 668 C C . LEU A 1 82 ? 8.866 3.120 9.500 1.00 82.00 82 LEU A C 1
ATOM 670 O O . LEU A 1 82 ? 8.663 2.497 10.541 1.00 82.00 82 LEU A O 1
ATOM 674 N N . TYR A 1 83 ? 9.271 4.392 9.500 1.00 83.62 83 TYR A N 1
ATOM 675 C CA . TYR A 1 83 ? 9.477 5.171 10.722 1.00 83.62 83 TYR A CA 1
ATOM 676 C C . TYR A 1 83 ? 8.156 5.429 11.461 1.00 83.62 83 TYR A C 1
ATOM 678 O O . TYR A 1 83 ? 8.049 5.182 12.664 1.00 83.62 83 TYR A O 1
ATOM 686 N N . ARG A 1 84 ? 7.116 5.852 10.732 1.00 85.12 84 ARG A N 1
ATOM 687 C CA . ARG A 1 84 ? 5.791 6.175 11.290 1.00 85.12 84 ARG A CA 1
ATOM 688 C C . ARG A 1 84 ? 4.897 4.963 11.524 1.00 85.12 84 ARG A C 1
ATOM 690 O O . ARG A 1 84 ? 3.784 5.109 12.025 1.00 85.12 84 ARG A O 1
ATOM 697 N N . TYR A 1 85 ? 5.362 3.752 11.226 1.00 83.81 85 TYR A N 1
ATOM 698 C CA . TYR A 1 85 ? 4.570 2.540 11.432 1.00 83.81 85 TYR A CA 1
ATOM 699 C C . TYR A 1 85 ? 4.082 2.391 12.883 1.00 83.81 85 TYR A C 1
ATOM 701 O O . TYR A 1 85 ? 2.938 2.003 13.132 1.00 83.81 85 TYR A O 1
ATOM 709 N N . LYS A 1 86 ? 4.931 2.743 13.859 1.00 84.62 86 LYS A N 1
ATOM 710 C CA . LYS A 1 86 ? 4.563 2.702 15.280 1.00 84.62 86 LYS A CA 1
ATOM 711 C C . LYS A 1 86 ? 3.415 3.666 15.597 1.00 84.62 86 LYS A C 1
ATOM 713 O O . LYS A 1 86 ? 2.493 3.285 16.311 1.00 84.62 86 LYS A O 1
ATOM 718 N N . GLU A 1 87 ? 3.456 4.874 15.041 1.00 87.12 87 GLU A N 1
ATOM 719 C CA . GLU A 1 87 ? 2.406 5.890 15.197 1.00 87.12 87 GLU A CA 1
ATOM 720 C C . GLU A 1 87 ? 1.095 5.425 14.560 1.00 87.12 87 GLU A C 1
ATOM 722 O O . GLU A 1 87 ? 0.043 5.496 15.192 1.00 87.12 87 GLU A O 1
ATOM 727 N N . LEU A 1 88 ? 1.161 4.849 13.353 1.00 86.00 88 LEU A N 1
ATOM 728 C CA . LEU A 1 88 ? -0.003 4.267 12.685 1.00 86.00 88 LEU A CA 1
ATOM 729 C C . LEU A 1 88 ? -0.665 3.190 13.558 1.00 86.00 88 LEU A C 1
ATOM 731 O O . LEU A 1 88 ? -1.886 3.163 13.684 1.00 86.00 88 LEU A O 1
ATOM 735 N N . LYS A 1 89 ? 0.123 2.321 14.200 1.00 85.12 89 LYS A N 1
ATOM 736 C CA . LYS A 1 89 ? -0.403 1.266 15.077 1.00 85.12 89 LYS A CA 1
ATOM 737 C C . LYS A 1 89 ? -1.097 1.825 16.323 1.00 85.12 89 LYS A C 1
ATOM 739 O O . LYS A 1 89 ? -2.133 1.293 16.716 1.00 85.12 89 LYS A O 1
ATOM 744 N N . ILE A 1 90 ? -0.555 2.891 16.914 1.00 88.19 90 ILE A N 1
ATOM 745 C CA . ILE A 1 90 ? -1.184 3.599 18.041 1.00 88.19 90 ILE A CA 1
ATOM 746 C C . ILE A 1 90 ? -2.509 4.220 17.589 1.00 88.19 90 ILE A C 1
ATOM 748 O O . ILE A 1 90 ? -3.537 3.963 18.208 1.00 88.19 90 ILE A O 1
ATOM 752 N N . CYS A 1 91 ? -2.513 4.924 16.455 1.00 86.62 91 CYS A N 1
ATOM 753 C CA . CYS A 1 91 ? -3.719 5.526 15.885 1.00 86.62 91 CYS A CA 1
ATOM 754 C C . CYS A 1 91 ? -4.821 4.482 15.630 1.00 86.62 91 CYS A C 1
ATOM 756 O O . CYS A 1 91 ? -5.982 4.687 15.979 1.00 86.62 91 CYS A O 1
ATOM 758 N N . LEU A 1 92 ? -4.469 3.314 15.083 1.00 88.00 92 LEU A N 1
ATOM 759 C CA . LEU A 1 92 ? -5.428 2.224 14.874 1.00 88.00 92 LEU A CA 1
ATOM 760 C C . LEU A 1 92 ? -5.965 1.644 16.185 1.00 88.00 92 LEU A C 1
ATOM 762 O O . LEU A 1 92 ? -7.120 1.220 16.228 1.00 88.00 92 LEU A O 1
ATOM 766 N N . HIS A 1 93 ? -5.146 1.601 17.237 1.00 89.06 93 HIS A N 1
ATOM 767 C CA . HIS A 1 93 ? -5.581 1.152 18.555 1.00 89.06 93 HIS A CA 1
ATOM 768 C C . HIS A 1 93 ? -6.581 2.133 19.176 1.00 89.06 93 HIS A C 1
ATOM 770 O O . HIS A 1 93 ? -7.663 1.714 19.582 1.00 89.06 93 HIS A O 1
ATOM 776 N N . GLU A 1 94 ? -6.274 3.431 19.166 1.00 89.12 94 GLU A N 1
ATOM 777 C CA . GLU A 1 94 ? -7.187 4.485 19.627 1.00 89.12 94 GLU A CA 1
ATOM 778 C C . GLU A 1 94 ? -8.508 4.462 18.853 1.00 89.12 94 GLU A C 1
ATOM 780 O O . GLU A 1 94 ? -9.589 4.514 19.438 1.00 89.12 94 GLU A O 1
ATOM 785 N N . LEU A 1 95 ? -8.442 4.280 17.534 1.00 87.69 95 LEU A N 1
ATOM 786 C CA . LEU A 1 95 ? -9.631 4.193 16.696 1.00 87.69 95 LEU A CA 1
ATOM 787 C C . LEU A 1 95 ? -10.453 2.926 16.962 1.00 87.69 95 LEU A C 1
ATOM 789 O O . LEU A 1 95 ? -11.662 2.914 16.730 1.00 87.69 95 LEU A O 1
ATOM 793 N N . ASN A 1 96 ? -9.822 1.853 17.442 1.00 88.69 96 ASN A N 1
ATOM 794 C CA . ASN A 1 96 ? -10.536 0.670 17.908 1.00 88.69 96 ASN A CA 1
ATOM 795 C C . ASN A 1 96 ? -11.285 0.968 19.215 1.00 88.69 96 ASN A C 1
ATOM 797 O O . ASN A 1 96 ? -12.464 0.649 19.300 1.00 88.69 96 ASN A O 1
ATOM 801 N N . VAL A 1 97 ? -10.658 1.668 20.167 1.00 89.25 97 VAL A N 1
ATOM 802 C CA . VAL A 1 97 ? -11.318 2.103 21.413 1.00 89.25 97 VAL A CA 1
ATOM 803 C C . VAL A 1 97 ? -12.517 3.012 21.119 1.00 89.25 97 VAL A C 1
ATOM 805 O O . VAL A 1 97 ? -13.588 2.808 21.681 1.00 89.25 97 VAL A O 1
ATOM 808 N N . ILE A 1 98 ? -12.381 3.968 20.191 1.00 88.00 98 ILE A N 1
ATOM 809 C CA . ILE A 1 98 ? -13.494 4.834 19.754 1.00 88.00 98 ILE A CA 1
ATOM 810 C C . ILE A 1 98 ? -14.644 4.010 19.156 1.00 88.00 98 ILE A C 1
ATOM 812 O O . ILE A 1 98 ? -15.813 4.334 19.343 1.00 88.00 98 ILE A O 1
ATOM 816 N N . ASN A 1 99 ? -14.345 2.936 18.425 1.00 86.69 99 ASN A N 1
ATOM 817 C CA . ASN A 1 99 ? -15.399 2.071 17.898 1.00 86.69 99 ASN A CA 1
ATOM 818 C C . ASN A 1 99 ? -16.105 1.283 19.001 1.00 86.69 99 ASN A C 1
ATOM 820 O O . ASN A 1 99 ? -17.311 1.077 18.899 1.00 86.69 99 ASN A O 1
ATOM 824 N N . ASP A 1 100 ? -15.373 0.831 20.018 1.00 88.31 100 ASP A N 1
ATOM 825 C CA . ASP A 1 100 ? -15.940 0.083 21.141 1.00 88.31 100 ASP A CA 1
ATOM 826 C C . ASP A 1 100 ? -16.856 0.992 21.986 1.00 88.31 100 ASP A C 1
ATOM 828 O O . ASP A 1 100 ? -17.941 0.578 22.395 1.00 88.31 100 ASP A O 1
ATOM 832 N N . THR A 1 101 ? -16.487 2.266 22.176 1.00 88.06 101 THR A N 1
ATOM 833 C CA . THR A 1 101 ? -17.345 3.250 22.859 1.00 88.06 101 THR A CA 1
ATOM 834 C C . THR A 1 101 ? -18.575 3.621 22.036 1.00 88.06 101 THR A C 1
ATOM 836 O O . THR A 1 101 ? -19.674 3.673 22.582 1.00 88.06 101 THR A O 1
ATOM 839 N N . LEU A 1 102 ? -18.428 3.828 20.723 1.00 87.31 102 LEU A N 1
ATOM 840 C CA . LEU A 1 102 ? -19.563 4.058 19.825 1.00 87.31 102 LEU A CA 1
ATOM 841 C C . LEU A 1 102 ? -20.539 2.873 19.828 1.00 87.31 102 LEU A C 1
ATOM 843 O O . LEU A 1 102 ? -21.750 3.086 19.839 1.00 87.31 102 LEU A O 1
ATOM 847 N N . GLU A 1 103 ? -20.034 1.640 19.864 1.00 89.19 103 GLU A N 1
ATOM 848 C CA . GLU A 1 103 ? -20.865 0.436 19.966 1.00 89.19 103 GLU A CA 1
ATOM 849 C C . GLU A 1 103 ? -21.610 0.359 21.302 1.00 89.19 103 GLU A C 1
ATOM 851 O O . GLU A 1 103 ? -22.811 0.086 21.306 1.00 89.19 103 GLU A O 1
ATOM 856 N N . ALA A 1 104 ? -20.953 0.694 22.417 1.00 87.19 104 ALA A N 1
ATOM 857 C CA . ALA A 1 104 ? -21.602 0.791 23.727 1.00 87.19 104 ALA A CA 1
ATOM 858 C C . ALA A 1 104 ? -22.693 1.880 23.780 1.00 87.19 104 ALA A C 1
ATOM 860 O O . ALA A 1 104 ? -23.677 1.733 24.501 1.00 87.19 104 ALA A O 1
ATOM 861 N N . LEU A 1 105 ? -22.550 2.946 22.987 1.00 84.62 105 LEU A N 1
ATOM 862 C CA . LEU A 1 105 ? -23.543 4.015 22.821 1.00 84.62 105 LEU A CA 1
ATOM 863 C C . LEU A 1 105 ? -24.652 3.665 21.807 1.00 84.62 105 LEU A C 1
ATOM 865 O O . LEU A 1 105 ? -25.496 4.504 21.497 1.00 84.62 105 LEU A O 1
ATOM 869 N N . GLY A 1 106 ? -24.671 2.434 21.287 1.00 80.06 106 GLY A N 1
ATOM 870 C CA . GLY A 1 106 ? -25.710 1.929 20.388 1.00 80.06 106 GLY A CA 1
ATOM 871 C C . GLY A 1 106 ? -25.448 2.159 18.896 1.00 80.06 106 GLY A C 1
ATOM 872 O O . GLY A 1 106 ? -26.299 1.816 18.072 1.00 80.06 106 GLY A O 1
ATOM 873 N N . ALA A 1 107 ? -24.287 2.696 18.504 1.00 82.88 107 ALA A N 1
ATOM 874 C CA . ALA A 1 107 ? -23.918 2.844 17.097 1.00 82.88 107 ALA A CA 1
ATOM 875 C C . ALA A 1 107 ? -23.280 1.542 16.562 1.00 82.88 107 ALA A C 1
ATOM 877 O O . ALA A 1 107 ? -22.200 1.149 17.000 1.00 82.88 107 ALA A O 1
ATOM 878 N N . PRO A 1 108 ? -23.886 0.856 15.574 1.00 77.44 108 PRO A N 1
ATOM 879 C CA . PRO A 1 108 ? -23.421 -0.461 15.152 1.00 77.44 108 PRO A CA 1
ATOM 880 C C . PRO A 1 108 ? -22.057 -0.403 14.456 1.00 77.44 108 PRO A C 1
ATOM 882 O O . PRO A 1 108 ? -21.850 0.359 13.502 1.00 77.44 108 PRO A O 1
ATOM 885 N N . ASN A 1 109 ? -21.146 -1.289 14.862 1.00 74.75 109 ASN A N 1
ATOM 886 C CA . ASN A 1 109 ? -19.836 -1.425 14.242 1.00 74.75 109 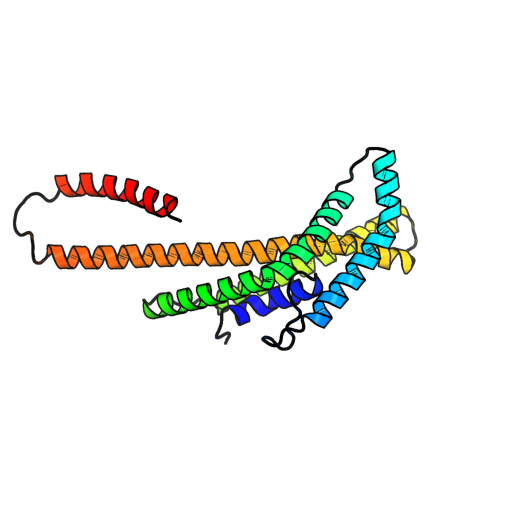ASN A CA 1
ATOM 887 C C . ASN A 1 109 ? -19.913 -2.126 12.879 1.00 74.75 109 ASN A C 1
ATOM 889 O O . ASN A 1 109 ? -20.376 -3.255 12.735 1.00 74.75 109 ASN A O 1
ATOM 893 N N . LYS A 1 110 ? -19.422 -1.449 11.833 1.00 78.31 110 LYS A N 1
ATOM 894 C CA . LYS A 1 110 ? -19.514 -1.913 10.436 1.00 78.31 110 LYS A CA 1
ATOM 895 C C . LYS A 1 110 ? -18.187 -2.470 9.910 1.00 78.31 110 LYS A C 1
ATOM 897 O O . LYS A 1 110 ? -17.865 -2.274 8.738 1.00 78.31 110 LYS A O 1
ATOM 902 N N . TYR A 1 111 ? -17.433 -3.199 10.739 1.00 81.88 111 TYR A N 1
ATOM 903 C CA . TYR A 1 111 ? -16.136 -3.780 10.350 1.00 81.88 111 TYR A CA 1
ATOM 904 C C . TYR A 1 111 ? -16.225 -4.669 9.108 1.00 81.88 111 TYR A C 1
ATOM 906 O O . TYR A 1 111 ? -15.365 -4.596 8.234 1.00 81.88 111 TYR A O 1
ATOM 914 N N . GLN A 1 112 ? -17.301 -5.448 8.970 1.00 81.12 112 GLN A N 1
ATOM 915 C CA . GLN A 1 112 ? -17.512 -6.285 7.788 1.00 81.12 112 GLN A CA 1
ATOM 916 C C . GLN A 1 112 ? -17.691 -5.447 6.512 1.00 81.12 112 GLN A C 1
ATOM 918 O O . GLN A 1 112 ? -17.147 -5.789 5.463 1.00 81.12 112 GLN A O 1
ATOM 923 N N . ARG A 1 113 ? -18.422 -4.327 6.595 1.00 85.25 113 ARG A N 1
ATOM 924 C CA . ARG A 1 113 ? -18.612 -3.412 5.461 1.00 85.25 113 ARG A CA 1
ATOM 925 C C . ARG A 1 113 ? -17.297 -2.737 5.082 1.00 85.25 113 ARG A C 1
ATOM 927 O O . ARG A 1 113 ? -16.992 -2.664 3.896 1.00 85.25 113 ARG A O 1
ATOM 934 N N . LEU A 1 114 ? -16.522 -2.297 6.076 1.00 86.19 114 LEU A N 1
ATOM 935 C CA . LEU A 1 114 ? -15.189 -1.729 5.873 1.00 86.19 114 LEU A CA 1
ATOM 936 C C . LEU A 1 114 ? -14.265 -2.744 5.190 1.00 86.19 114 LEU A C 1
ATOM 938 O O . LEU A 1 114 ? -13.675 -2.436 4.161 1.00 86.19 114 LEU A O 1
ATOM 942 N N . ARG A 1 115 ? -14.209 -3.979 5.699 1.00 86.50 115 ARG A N 1
ATOM 943 C CA . ARG A 1 115 ? -13.409 -5.061 5.116 1.00 86.50 115 ARG A CA 1
ATOM 944 C C . ARG A 1 115 ? -13.801 -5.349 3.667 1.00 86.50 115 ARG A C 1
ATOM 946 O O . ARG A 1 115 ? -12.927 -5.478 2.819 1.00 86.50 115 ARG A O 1
ATOM 953 N N . ASN A 1 116 ? -15.096 -5.423 3.365 1.00 88.25 116 ASN A N 1
ATOM 954 C CA . ASN A 1 116 ? -15.571 -5.646 1.997 1.00 88.25 116 ASN A CA 1
ATOM 955 C C . ASN A 1 116 ? -15.200 -4.486 1.061 1.00 88.25 116 ASN A C 1
ATOM 957 O O . ASN A 1 116 ? -14.834 -4.721 -0.088 1.00 88.25 116 ASN A O 1
ATOM 961 N N . LEU A 1 117 ? -15.273 -3.245 1.551 1.00 88.56 117 LEU A N 1
ATOM 962 C CA . LEU A 1 117 ? -14.860 -2.062 0.801 1.00 88.56 117 LEU A CA 1
ATOM 963 C C . LEU A 1 117 ? -13.354 -2.089 0.519 1.00 88.56 117 LEU A C 1
ATOM 965 O O . LEU A 1 117 ? -12.958 -1.902 -0.626 1.00 88.56 117 LEU A O 1
ATOM 969 N N . ILE A 1 118 ? -12.536 -2.411 1.521 1.00 88.44 118 ILE A N 1
ATOM 970 C CA . ILE A 1 118 ? -11.084 -2.544 1.369 1.00 88.44 118 ILE A CA 1
ATOM 971 C C . ILE A 1 118 ? -10.747 -3.636 0.358 1.00 88.44 118 ILE A C 1
ATOM 973 O O . ILE A 1 118 ? -9.989 -3.378 -0.564 1.00 88.44 118 ILE A O 1
ATOM 977 N N . ILE A 1 119 ? -11.356 -4.820 0.466 1.00 89.19 119 ILE A N 1
ATOM 978 C CA . ILE A 1 119 ? -11.140 -5.912 -0.495 1.00 89.19 119 ILE A CA 1
ATOM 979 C C . ILE A 1 119 ? -11.503 -5.466 -1.916 1.00 89.19 119 ILE A C 1
ATOM 981 O O . ILE A 1 119 ? -10.746 -5.728 -2.847 1.00 89.19 119 ILE A O 1
ATOM 985 N N . ARG A 1 120 ? -12.628 -4.764 -2.099 1.00 91.38 120 ARG A N 1
ATOM 986 C CA . ARG A 1 120 ? -13.045 -4.266 -3.417 1.00 91.38 120 ARG A CA 1
ATOM 987 C C . ARG A 1 120 ? -12.046 -3.264 -3.993 1.00 91.38 120 ARG A C 1
ATOM 989 O O . ARG A 1 120 ? -11.713 -3.356 -5.169 1.00 91.38 120 ARG A O 1
ATOM 996 N N . ILE A 1 121 ? -11.573 -2.332 -3.170 1.00 87.56 121 ILE A N 1
ATOM 997 C CA . ILE A 1 121 ? -10.570 -1.342 -3.565 1.00 87.56 121 ILE A CA 1
ATOM 998 C C . ILE A 1 121 ? -9.249 -2.038 -3.913 1.00 87.56 121 ILE A C 1
ATOM 1000 O O . ILE A 1 121 ? -8.693 -1.798 -4.978 1.00 87.56 121 ILE A O 1
ATOM 1004 N N . THR A 1 122 ? -8.796 -2.960 -3.066 1.00 86.62 122 THR A N 1
ATOM 1005 C CA . THR A 1 122 ? -7.616 -3.796 -3.289 1.00 86.62 122 THR A CA 1
ATOM 1006 C C . THR A 1 122 ? -7.680 -4.532 -4.629 1.00 86.62 122 THR A C 1
ATOM 1008 O O . THR A 1 122 ? -6.728 -4.462 -5.402 1.00 86.62 122 THR A O 1
ATOM 1011 N N . ILE A 1 123 ? -8.795 -5.202 -4.936 1.00 89.81 123 ILE A N 1
ATOM 1012 C CA . ILE A 1 123 ? -8.982 -5.895 -6.220 1.00 89.81 123 ILE A CA 1
ATOM 1013 C C . ILE A 1 123 ? -8.913 -4.897 -7.380 1.00 89.81 123 ILE A C 1
ATOM 1015 O O . ILE A 1 123 ? -8.238 -5.163 -8.370 1.00 89.81 123 ILE A O 1
ATOM 1019 N N . GLY A 1 124 ? -9.564 -3.739 -7.247 1.00 90.25 124 GLY A N 1
ATOM 1020 C CA . GLY A 1 124 ? -9.507 -2.677 -8.252 1.00 90.25 124 GLY A CA 1
ATOM 1021 C C . GLY A 1 124 ? -8.081 -2.199 -8.527 1.00 90.25 124 GLY A C 1
ATOM 1022 O O . GLY A 1 124 ? -7.696 -2.070 -9.684 1.00 90.25 124 GLY A O 1
ATOM 1023 N N . CYS A 1 125 ? -7.269 -2.011 -7.486 1.00 86.12 125 CYS A N 1
ATOM 1024 C CA . CYS A 1 125 ? -5.868 -1.618 -7.632 1.00 86.12 125 CYS A CA 1
ATOM 1025 C C . CYS A 1 125 ? -5.020 -2.691 -8.300 1.00 86.12 125 CYS A C 1
ATOM 1027 O O . CYS A 1 125 ? -4.202 -2.366 -9.153 1.00 86.12 125 CYS A O 1
ATOM 1029 N N . ILE A 1 126 ? -5.239 -3.959 -7.953 1.00 86.25 126 ILE A N 1
ATOM 1030 C CA . ILE A 1 126 ? -4.569 -5.083 -8.608 1.00 86.25 126 ILE A CA 1
ATOM 1031 C C . ILE A 1 126 ? -4.881 -5.065 -10.109 1.00 86.25 126 ILE A C 1
ATOM 1033 O O . ILE A 1 126 ? -3.964 -5.074 -10.926 1.00 86.25 126 ILE A O 1
ATOM 1037 N N . VAL A 1 127 ? -6.161 -4.968 -10.478 1.00 91.44 127 VAL A N 1
ATOM 1038 C CA . VAL A 1 127 ? -6.588 -4.909 -11.885 1.00 91.44 127 VAL A CA 1
ATOM 1039 C C . VAL A 1 127 ? -5.992 -3.697 -12.599 1.00 91.44 127 VAL A C 1
ATOM 1041 O O . VAL A 1 127 ? -5.497 -3.848 -13.712 1.00 91.44 127 VAL A O 1
ATOM 1044 N N . TYR A 1 128 ? -5.999 -2.520 -11.970 1.00 87.94 128 TYR A N 1
ATOM 1045 C CA . TYR A 1 128 ? -5.419 -1.301 -12.536 1.00 87.94 128 TYR A CA 1
ATOM 1046 C C . TYR A 1 128 ? -3.929 -1.471 -12.851 1.00 87.94 128 TYR A C 1
ATOM 1048 O O . TYR A 1 128 ? -3.513 -1.245 -13.982 1.00 87.94 128 TYR A O 1
ATOM 1056 N N . VAL A 1 129 ? -3.142 -1.954 -11.887 1.00 84.25 129 VAL A N 1
ATOM 1057 C CA . VAL A 1 129 ? -1.694 -2.159 -12.051 1.00 84.25 129 VAL A CA 1
ATOM 1058 C C . VAL A 1 129 ? -1.407 -3.176 -13.152 1.00 84.25 129 VAL A C 1
ATOM 1060 O O . VAL A 1 129 ? -0.568 -2.927 -14.012 1.00 84.25 129 VAL A O 1
ATOM 1063 N N . PHE A 1 130 ? -2.129 -4.300 -13.178 1.00 86.88 130 PHE A N 1
ATOM 1064 C CA . PHE A 1 130 ? -1.968 -5.292 -14.242 1.00 86.88 130 PHE A CA 1
ATOM 1065 C C . PHE A 1 130 ? -2.389 -4.766 -15.617 1.00 86.88 130 PHE A C 1
ATOM 1067 O O . PHE A 1 130 ? -1.770 -5.130 -16.614 1.00 86.88 130 PHE A O 1
ATOM 1074 N N . SER A 1 131 ? -3.406 -3.904 -15.679 1.00 90.12 131 SER A N 1
ATOM 1075 C CA . SER A 1 131 ? -3.847 -3.285 -16.932 1.00 90.12 131 SER A CA 1
ATOM 1076 C C . SER A 1 131 ? -2.796 -2.316 -17.471 1.00 90.12 131 SER A C 1
ATOM 1078 O O . SER A 1 131 ? -2.458 -2.398 -18.647 1.00 90.12 131 SER A O 1
ATOM 1080 N N . GLU A 1 132 ? -2.223 -1.465 -16.616 1.00 86.06 132 GLU A N 1
ATOM 1081 C CA . GLU A 1 132 ? -1.123 -0.558 -16.976 1.00 86.06 132 GLU A CA 1
ATOM 1082 C C . GLU A 1 132 ? 0.103 -1.328 -17.483 1.00 86.06 132 GLU A C 1
ATOM 1084 O O . GLU A 1 132 ? 0.646 -1.010 -18.540 1.00 86.06 132 GLU A O 1
ATOM 1089 N N . ILE A 1 133 ? 0.485 -2.404 -16.786 1.00 85.69 133 ILE A N 1
ATOM 1090 C CA . ILE A 1 133 ? 1.582 -3.283 -17.210 1.00 85.69 133 ILE A CA 1
ATOM 1091 C C . ILE A 1 133 ? 1.281 -3.906 -18.583 1.00 85.69 133 ILE A C 1
ATOM 1093 O O . ILE A 1 133 ? 2.140 -3.903 -19.464 1.00 85.69 133 ILE A O 1
ATOM 1097 N N . ALA A 1 134 ? 0.066 -4.425 -18.790 1.00 89.69 134 ALA A N 1
ATOM 1098 C CA . ALA A 1 134 ? -0.328 -5.038 -20.056 1.00 89.69 134 ALA A CA 1
ATOM 1099 C C . ALA A 1 134 ? -0.316 -4.031 -21.215 1.00 89.69 134 ALA A C 1
ATOM 1101 O O . ALA A 1 134 ? 0.199 -4.340 -22.289 1.00 89.69 134 ALA A O 1
ATOM 1102 N N . ILE A 1 135 ? -0.831 -2.817 -20.996 1.00 89.69 135 ILE A N 1
ATOM 1103 C CA . ILE A 1 135 ? -0.797 -1.731 -21.983 1.00 89.69 135 ILE A CA 1
ATOM 1104 C C . ILE A 1 135 ? 0.654 -1.364 -22.310 1.00 89.69 135 ILE A C 1
ATOM 1106 O O . ILE A 1 135 ? 1.005 -1.287 -23.488 1.00 89.69 135 ILE A O 1
ATOM 1110 N N . GLY A 1 136 ? 1.507 -1.211 -21.292 1.00 85.75 136 GLY A N 1
ATOM 1111 C CA . GLY A 1 136 ? 2.934 -0.940 -21.465 1.00 85.75 136 GLY A CA 1
ATOM 1112 C C . GLY A 1 136 ? 3.627 -1.990 -22.336 1.00 85.75 136 GLY A C 1
ATOM 1113 O O . GLY A 1 136 ? 4.319 -1.637 -23.291 1.00 85.75 136 GLY A O 1
ATOM 1114 N N . PHE A 1 137 ? 3.365 -3.277 -22.083 1.00 87.81 137 PHE A N 1
ATOM 1115 C CA . PHE A 1 137 ? 3.890 -4.363 -22.912 1.00 87.81 137 PHE A CA 1
ATOM 1116 C C . PHE A 1 137 ? 3.371 -4.324 -24.349 1.00 87.81 137 PHE A C 1
ATOM 1118 O O . PHE A 1 137 ? 4.165 -4.460 -25.277 1.00 87.81 137 PHE A O 1
ATOM 1125 N N . CYS A 1 138 ? 2.070 -4.110 -24.556 1.00 88.38 138 CYS A N 1
ATOM 1126 C CA . CYS A 1 138 ? 1.492 -4.020 -25.897 1.00 88.38 138 CYS A CA 1
ATOM 1127 C C . CYS A 1 138 ? 2.127 -2.891 -26.719 1.00 88.38 138 CYS A C 1
ATOM 1129 O O . CYS A 1 138 ? 2.489 -3.106 -27.875 1.00 88.38 138 CYS A O 1
ATOM 1131 N N . ILE A 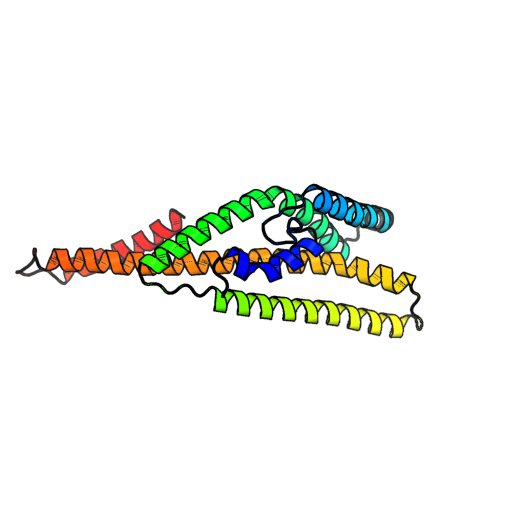1 139 ? 2.300 -1.708 -26.117 1.00 87.38 139 ILE A N 1
ATOM 1132 C CA . ILE A 1 139 ? 2.957 -0.566 -26.766 1.00 87.38 139 ILE A CA 1
ATOM 1133 C C . ILE A 1 139 ? 4.407 -0.924 -27.099 1.00 87.38 139 ILE A C 1
ATOM 1135 O O . ILE A 1 139 ? 4.845 -0.726 -28.229 1.00 87.38 139 ILE A O 1
ATOM 1139 N N . TYR A 1 140 ? 5.144 -1.499 -26.151 1.00 85.44 140 TYR A N 1
ATOM 1140 C CA . TYR A 1 140 ? 6.543 -1.852 -26.367 1.00 85.44 140 TYR A CA 1
ATOM 1141 C C . TYR A 1 140 ? 6.731 -2.865 -27.505 1.00 85.44 140 TYR A C 1
ATOM 1143 O O . TYR A 1 140 ? 7.563 -2.646 -28.385 1.00 85.44 140 TYR A O 1
ATOM 1151 N N . ILE A 1 141 ? 5.923 -3.931 -27.541 1.00 88.00 141 ILE A N 1
ATOM 1152 C CA . ILE A 1 141 ? 5.949 -4.920 -28.631 1.00 88.00 141 ILE A CA 1
ATOM 1153 C C . ILE A 1 141 ? 5.646 -4.245 -29.971 1.00 88.00 141 ILE A C 1
ATOM 1155 O O . ILE A 1 141 ? 6.321 -4.530 -30.957 1.00 88.00 141 ILE A O 1
ATOM 1159 N N . ALA A 1 142 ? 4.670 -3.333 -30.017 1.00 88.81 142 ALA A N 1
ATOM 1160 C CA . ALA A 1 142 ? 4.308 -2.637 -31.249 1.00 88.81 142 ALA A CA 1
ATOM 1161 C C . ALA A 1 142 ? 5.451 -1.768 -31.808 1.00 88.81 142 ALA A C 1
ATOM 1163 O O . ALA A 1 142 ? 5.582 -1.662 -33.025 1.00 88.81 142 ALA A O 1
ATOM 1164 N N . PHE A 1 143 ? 6.285 -1.173 -30.946 1.00 86.62 143 PHE A N 1
ATOM 1165 C CA . PHE A 1 143 ? 7.407 -0.324 -31.366 1.00 86.62 143 PHE A CA 1
ATOM 1166 C C . PHE A 1 143 ? 8.709 -1.092 -31.637 1.00 86.62 143 PHE A C 1
ATOM 1168 O O . PHE A 1 143 ? 9.411 -0.769 -32.593 1.00 86.62 143 PHE A O 1
ATOM 1175 N N . TYR A 1 144 ? 9.046 -2.088 -30.813 1.00 84.06 144 TYR A N 1
ATOM 1176 C CA . TYR A 1 144 ? 10.360 -2.751 -30.832 1.00 84.06 144 TYR A CA 1
ATOM 1177 C C . TYR A 1 144 ? 10.318 -4.203 -31.336 1.00 84.06 144 TYR A C 1
ATOM 1179 O O . TYR A 1 144 ? 11.363 -4.821 -31.545 1.00 84.06 144 TYR A O 1
ATOM 1187 N N . GLY A 1 145 ? 9.126 -4.757 -31.570 1.00 82.25 145 GLY A N 1
ATOM 1188 C CA . GLY A 1 145 ? 8.893 -6.047 -32.226 1.00 82.25 145 GLY A CA 1
ATOM 1189 C C . GLY A 1 145 ? 9.114 -7.281 -31.348 1.00 82.25 145 GLY A C 1
ATOM 1190 O O . GLY A 1 145 ? 8.305 -8.203 -31.398 1.00 82.25 145 GLY A O 1
ATOM 1191 N N . ASN A 1 146 ? 10.162 -7.308 -30.521 1.00 85.06 146 ASN A N 1
ATOM 1192 C CA . ASN A 1 146 ? 10.489 -8.440 -29.650 1.00 85.06 146 ASN A CA 1
ATOM 1193 C C . ASN A 1 146 ? 10.674 -8.005 -28.191 1.00 85.06 146 ASN A C 1
ATOM 1195 O O . ASN A 1 146 ? 11.193 -6.929 -27.910 1.00 85.06 146 ASN A O 1
ATOM 1199 N N . LEU A 1 147 ? 10.291 -8.886 -27.264 1.00 84.94 147 LEU A N 1
ATOM 1200 C CA . LEU A 1 147 ? 10.496 -8.728 -25.823 1.00 84.94 147 LEU A CA 1
ATOM 1201 C C . LEU A 1 147 ? 11.596 -9.673 -25.351 1.00 84.94 147 LEU A C 1
ATOM 1203 O O . LEU A 1 147 ? 11.452 -10.893 -25.454 1.00 84.94 147 LEU A O 1
ATOM 1207 N N . SER A 1 148 ? 12.673 -9.133 -24.784 1.00 86.88 148 SER A N 1
ATOM 1208 C CA . SER A 1 148 ? 13.614 -9.946 -24.021 1.00 86.88 148 SER A CA 1
ATOM 1209 C C . SER A 1 148 ? 13.165 -10.074 -22.562 1.00 86.88 148 SER A C 1
ATOM 1211 O O . SER A 1 148 ? 12.439 -9.236 -22.026 1.00 86.88 148 SER A O 1
ATOM 1213 N N . VAL A 1 149 ? 13.653 -11.109 -21.873 1.00 84.44 149 VAL A N 1
ATOM 1214 C CA . VAL A 1 149 ? 13.436 -11.276 -20.421 1.00 84.44 149 VAL A CA 1
ATOM 1215 C C . VAL A 1 149 ? 13.947 -10.062 -19.639 1.00 84.44 149 VAL A C 1
ATOM 1217 O O . VAL A 1 149 ? 13.380 -9.691 -18.614 1.00 84.44 149 VAL A O 1
ATOM 1220 N N . ARG A 1 150 ? 15.010 -9.418 -20.133 1.00 83.88 150 ARG A N 1
ATOM 1221 C CA . ARG A 1 150 ? 15.580 -8.224 -19.513 1.00 83.88 150 ARG A CA 1
ATOM 1222 C C . ARG A 1 150 ? 14.604 -7.047 -19.582 1.00 83.88 150 ARG A C 1
ATOM 1224 O O . ARG A 1 150 ? 14.418 -6.379 -18.570 1.00 83.88 150 ARG A O 1
ATOM 1231 N N . ASP A 1 151 ? 13.950 -6.847 -20.723 1.00 81.94 151 ASP A N 1
ATOM 1232 C CA . ASP A 1 151 ? 12.980 -5.762 -20.913 1.00 81.94 151 ASP A CA 1
ATOM 1233 C C . ASP A 1 151 ? 11.767 -5.951 -20.001 1.00 81.94 151 ASP A C 1
ATOM 1235 O O . ASP A 1 151 ? 11.330 -5.012 -19.343 1.00 81.94 151 ASP A O 1
ATOM 1239 N N . VAL A 1 152 ? 11.286 -7.192 -19.866 1.00 84.19 152 VAL A N 1
ATOM 1240 C CA . VAL A 1 152 ? 10.211 -7.543 -18.922 1.00 84.19 152 VAL A CA 1
ATOM 1241 C C . VAL A 1 152 ? 10.582 -7.165 -17.488 1.00 84.19 152 VAL A C 1
ATOM 1243 O O . VAL A 1 152 ? 9.778 -6.549 -16.788 1.00 84.19 152 VAL A O 1
ATOM 1246 N N . CYS A 1 153 ? 11.798 -7.495 -17.045 1.00 82.50 153 CYS A N 1
ATOM 1247 C CA . CYS A 1 153 ? 12.270 -7.128 -15.711 1.00 82.50 153 CYS A CA 1
ATOM 1248 C C . CYS A 1 153 ? 12.354 -5.607 -15.520 1.00 82.50 153 CYS A C 1
ATOM 1250 O O . CYS A 1 153 ? 11.958 -5.119 -14.462 1.00 82.50 153 CYS A O 1
ATOM 1252 N N . TYR A 1 154 ? 12.824 -4.861 -16.526 1.00 79.56 154 TYR A N 1
ATOM 1253 C CA . TYR A 1 154 ? 12.881 -3.399 -16.452 1.00 79.56 154 TYR A CA 1
ATOM 1254 C C . TYR A 1 154 ? 11.491 -2.778 -16.335 1.00 79.56 154 TYR A C 1
ATOM 1256 O O . TYR A 1 154 ? 11.265 -1.983 -15.425 1.00 79.56 154 TYR A O 1
ATOM 1264 N N . PHE A 1 155 ? 10.542 -3.217 -17.164 1.00 81.19 155 PHE A N 1
ATOM 1265 C CA . PHE A 1 155 ? 9.161 -2.737 -17.105 1.00 81.19 155 PHE A CA 1
ATOM 1266 C C . PHE A 1 155 ? 8.523 -2.964 -15.735 1.00 81.19 155 PHE A C 1
ATOM 1268 O O . PHE A 1 155 ? 7.944 -2.044 -15.161 1.00 81.19 155 PHE A O 1
ATOM 1275 N N . LEU A 1 156 ? 8.640 -4.175 -15.183 1.00 83.31 156 LEU A N 1
ATOM 1276 C CA . LEU A 1 156 ? 8.071 -4.491 -13.869 1.00 83.31 156 LEU A CA 1
ATOM 1277 C C . LEU A 1 156 ? 8.668 -3.626 -12.755 1.00 83.31 156 LEU A C 1
ATOM 1279 O O . LEU A 1 156 ? 7.951 -3.197 -11.850 1.00 83.31 156 LEU A O 1
ATOM 1283 N N . GLU A 1 157 ? 9.973 -3.369 -12.815 1.00 80.19 157 GLU A N 1
ATOM 1284 C CA . GLU A 1 157 ? 10.646 -2.502 -11.855 1.00 80.19 157 GLU A CA 1
ATOM 1285 C C . GLU A 1 157 ? 10.197 -1.043 -11.997 1.00 80.19 157 GLU A C 1
ATOM 1287 O O . GLU A 1 157 ? 9.957 -0.398 -10.979 1.00 80.19 157 GLU A O 1
ATOM 1292 N N . ASP A 1 158 ? 9.991 -0.523 -13.204 1.00 78.12 158 ASP A N 1
ATOM 1293 C CA . ASP A 1 158 ? 9.554 0.865 -13.392 1.00 78.12 158 ASP A CA 1
ATOM 1294 C C . ASP A 1 158 ? 8.151 1.091 -12.816 1.00 78.12 158 ASP A C 1
ATOM 1296 O O . ASP A 1 158 ? 7.960 1.981 -11.980 1.00 78.12 158 ASP A O 1
ATOM 1300 N N . PHE A 1 159 ? 7.204 0.194 -13.111 1.00 83.31 159 PHE A N 1
ATOM 1301 C CA . PHE A 1 159 ? 5.846 0.248 -12.554 1.00 83.31 159 PHE A CA 1
ATOM 1302 C C . PHE A 1 159 ? 5.786 0.058 -11.029 1.00 83.31 159 PHE A C 1
ATOM 1304 O O . PHE A 1 159 ? 4.794 0.436 -10.395 1.00 83.31 159 PHE A O 1
ATOM 1311 N N . TYR A 1 160 ? 6.834 -0.489 -10.406 1.00 84.69 160 TYR A N 1
ATOM 1312 C CA . TYR A 1 160 ? 6.867 -0.699 -8.960 1.00 84.69 160 TYR A CA 1
ATOM 1313 C C . TYR A 1 160 ? 6.781 0.618 -8.167 1.00 84.69 160 TYR A C 1
ATOM 1315 O O . TYR A 1 160 ? 6.066 0.661 -7.166 1.00 84.69 160 TYR A O 1
ATOM 1323 N N . ALA A 1 161 ? 7.419 1.714 -8.602 1.00 85.25 161 ALA A N 1
ATOM 1324 C CA . ALA A 1 161 ? 7.308 2.999 -7.894 1.00 85.25 161 ALA A CA 1
ATOM 1325 C C . ALA A 1 161 ? 5.890 3.570 -7.967 1.00 85.25 161 ALA A C 1
ATOM 1327 O O . ALA A 1 161 ? 5.345 4.023 -6.958 1.00 85.25 161 ALA A O 1
ATOM 1328 N N . THR A 1 162 ? 5.248 3.481 -9.133 1.00 85.19 162 THR A N 1
ATOM 1329 C CA . THR A 1 162 ? 3.839 3.852 -9.298 1.00 85.19 162 THR A CA 1
ATOM 1330 C C . THR A 1 162 ? 2.955 3.032 -8.364 1.00 85.19 162 THR A C 1
ATOM 1332 O O . THR A 1 162 ? 2.103 3.589 -7.673 1.00 85.19 162 THR A O 1
ATOM 1335 N N . TYR A 1 163 ? 3.196 1.723 -8.272 1.00 86.75 163 TYR A N 1
ATOM 1336 C CA . TYR A 1 163 ? 2.471 0.844 -7.362 1.00 86.75 163 TYR A CA 1
ATOM 1337 C C . TYR A 1 163 ? 2.669 1.209 -5.884 1.00 86.75 163 TYR A C 1
ATOM 1339 O O . TYR A 1 163 ? 1.697 1.226 -5.123 1.00 86.75 163 TYR A O 1
ATOM 1347 N N . VAL A 1 164 ? 3.895 1.545 -5.473 1.00 88.75 164 VAL A N 1
ATOM 1348 C CA . VAL A 1 164 ? 4.205 2.032 -4.118 1.00 88.75 164 VAL A CA 1
ATOM 1349 C C . VAL A 1 164 ? 3.442 3.328 -3.831 1.00 88.75 164 VAL A C 1
ATOM 1351 O O . VAL A 1 164 ? 2.775 3.430 -2.803 1.00 88.75 164 VAL A O 1
ATOM 1354 N N . ASN A 1 165 ? 3.458 4.291 -4.754 1.00 89.00 165 ASN A N 1
ATOM 1355 C CA . ASN A 1 165 ? 2.762 5.570 -4.591 1.00 89.00 165 ASN A CA 1
ATOM 1356 C C . ASN A 1 165 ? 1.241 5.387 -4.479 1.00 89.00 165 ASN A C 1
ATOM 1358 O O . ASN A 1 165 ? 0.623 5.918 -3.554 1.00 89.00 165 ASN A O 1
ATOM 1362 N N . VAL A 1 166 ? 0.645 4.587 -5.370 1.00 88.31 166 VAL A N 1
ATOM 1363 C CA . VAL A 1 166 ? -0.788 4.257 -5.333 1.00 88.31 166 VAL A CA 1
ATOM 1364 C C . VAL A 1 166 ? -1.142 3.561 -4.020 1.00 88.31 166 VAL A C 1
ATOM 1366 O O . VAL A 1 166 ? -2.101 3.958 -3.363 1.00 88.31 166 VAL A O 1
ATOM 1369 N N . SER A 1 167 ? -0.350 2.578 -3.587 1.00 88.94 167 SER A N 1
ATOM 1370 C CA . SER A 1 167 ? -0.592 1.849 -2.336 1.00 88.94 167 SER A CA 1
ATOM 1371 C C . SER A 1 167 ? -0.493 2.758 -1.108 1.00 88.94 167 SER A C 1
ATOM 1373 O O . SER A 1 167 ? -1.334 2.677 -0.214 1.00 88.94 167 SER A O 1
ATOM 1375 N N . SER A 1 168 ? 0.485 3.667 -1.079 1.00 89.75 168 SER A N 1
ATOM 1376 C CA . SER A 1 168 ? 0.654 4.657 -0.009 1.00 89.75 168 SER A CA 1
ATOM 1377 C C . SER A 1 168 ? -0.545 5.599 0.080 1.00 89.75 168 SER A C 1
ATOM 1379 O O . SER A 1 168 ? -1.154 5.740 1.145 1.00 89.75 168 SER A O 1
ATOM 1381 N N . ALA A 1 169 ? -0.951 6.172 -1.057 1.00 90.19 169 ALA A N 1
ATOM 1382 C CA . ALA A 1 169 ? -2.126 7.031 -1.143 1.00 90.19 169 ALA A CA 1
ATOM 1383 C C . ALA A 1 169 ? -3.390 6.301 -0.674 1.00 90.19 169 ALA A C 1
ATOM 1385 O O . ALA A 1 169 ? -4.219 6.877 0.025 1.00 90.19 169 ALA A O 1
ATOM 1386 N N . LEU A 1 170 ? -3.514 5.015 -0.995 1.00 89.50 170 LEU A N 1
ATOM 1387 C CA . LEU A 1 170 ? -4.665 4.200 -0.635 1.00 89.50 170 LEU A CA 1
ATOM 1388 C C . LEU A 1 170 ? -4.730 3.864 0.852 1.00 89.50 170 LEU A C 1
ATOM 1390 O O . LEU A 1 170 ? -5.804 3.954 1.450 1.00 89.50 170 LEU A O 1
ATOM 1394 N N . ILE A 1 171 ? -3.593 3.511 1.460 1.00 88.19 171 ILE A N 1
ATOM 1395 C CA . ILE A 1 171 ? -3.476 3.326 2.912 1.00 88.19 171 ILE A CA 1
ATOM 1396 C C . ILE A 1 171 ? -3.881 4.618 3.617 1.00 88.19 171 ILE A C 1
ATOM 1398 O O . ILE A 1 171 ? -4.756 4.595 4.483 1.00 88.19 171 ILE A O 1
ATOM 1402 N N . CYS A 1 172 ? -3.309 5.744 3.191 1.00 88.50 172 CYS A N 1
ATOM 1403 C CA . CYS A 1 172 ? -3.596 7.055 3.759 1.00 88.50 172 CYS A CA 1
ATOM 1404 C C . CYS A 1 172 ? -5.081 7.426 3.618 1.00 88.50 172 CYS A C 1
ATOM 1406 O O . CYS A 1 172 ? -5.746 7.703 4.615 1.00 88.50 172 CYS A O 1
ATOM 1408 N N . ALA A 1 173 ? -5.635 7.344 2.406 1.00 90.56 173 ALA A N 1
ATOM 1409 C CA . ALA A 1 173 ? -7.029 7.677 2.123 1.00 90.56 173 ALA A CA 1
ATOM 1410 C C . ALA A 1 173 ? -8.013 6.793 2.900 1.00 90.56 173 ALA A C 1
ATOM 1412 O O . ALA A 1 173 ? -9.027 7.283 3.393 1.00 90.56 173 ALA A O 1
ATOM 1413 N N . THR A 1 174 ? -7.712 5.501 3.048 1.00 88.81 174 THR A N 1
ATOM 1414 C CA . THR A 1 174 ? -8.575 4.571 3.788 1.00 88.81 174 THR A CA 1
ATOM 1415 C C . THR A 1 174 ? -8.568 4.880 5.281 1.00 88.81 174 THR A C 1
ATOM 1417 O O . THR A 1 174 ? -9.634 4.933 5.896 1.00 88.81 174 THR A O 1
ATOM 1420 N N . VAL A 1 175 ? -7.387 5.102 5.868 1.00 87.50 175 VAL A N 1
ATOM 1421 C CA . VAL A 1 175 ? -7.252 5.425 7.295 1.00 87.50 175 VAL A CA 1
ATOM 1422 C C . VAL A 1 175 ? -7.905 6.772 7.591 1.00 87.50 175 VAL A C 1
ATOM 1424 O O . VAL A 1 175 ? -8.767 6.839 8.462 1.00 87.50 175 VAL A O 1
ATOM 1427 N N . LEU A 1 176 ? -7.582 7.816 6.823 1.00 88.88 176 LEU A N 1
ATOM 1428 C CA . LEU A 1 176 ? -8.177 9.143 6.989 1.00 88.88 176 LEU A CA 1
ATOM 1429 C C . LEU A 1 176 ? -9.693 9.113 6.786 1.00 88.88 176 LEU A C 1
ATOM 1431 O O . LEU A 1 176 ? -10.431 9.594 7.640 1.00 88.88 176 LEU A O 1
ATOM 1435 N N . GLY A 1 177 ? -10.175 8.500 5.704 1.00 89.94 177 GLY A N 1
ATOM 1436 C CA . GLY A 1 177 ? -11.606 8.417 5.415 1.00 89.94 177 GLY A CA 1
ATOM 1437 C C . GLY A 1 177 ? -12.386 7.679 6.504 1.00 89.94 177 GLY A C 1
ATOM 1438 O O . GLY A 1 177 ? -13.476 8.108 6.892 1.00 89.94 177 GLY A O 1
ATOM 1439 N N . TYR A 1 178 ? -11.821 6.598 7.048 1.00 87.81 178 TYR A N 1
ATOM 1440 C CA . TYR A 1 178 ? -12.441 5.869 8.150 1.00 87.81 178 TYR A CA 1
ATOM 1441 C C . TYR A 1 178 ? -12.446 6.687 9.448 1.00 87.81 178 TYR A C 1
ATOM 1443 O O . TYR A 1 178 ? -13.488 6.788 10.098 1.00 87.81 178 TYR A O 1
ATOM 1451 N N . THR A 1 179 ? -11.329 7.332 9.785 1.00 87.69 179 THR A N 1
ATOM 1452 C CA . THR A 1 179 ? -11.212 8.226 10.943 1.00 87.69 179 THR A CA 1
ATOM 1453 C C . THR A 1 179 ? -12.215 9.379 10.863 1.00 87.69 179 THR A C 1
ATOM 1455 O O . THR A 1 179 ? -12.999 9.569 11.793 1.00 87.69 179 THR A O 1
ATOM 1458 N N . CYS A 1 180 ? -12.293 10.085 9.730 1.00 87.81 180 CYS A N 1
ATOM 1459 C CA . CYS A 1 180 ? -13.275 11.150 9.503 1.00 87.81 180 CYS A CA 1
ATOM 1460 C C . CYS A 1 180 ? -14.715 10.647 9.680 1.00 87.81 180 CYS A C 1
ATOM 1462 O O . CYS A 1 180 ? -15.523 11.289 10.351 1.00 87.81 180 CYS A O 1
ATOM 1464 N N . SER A 1 181 ? -15.043 9.471 9.134 1.00 87.69 181 SER A N 1
ATOM 1465 C CA . SER A 1 181 ? -16.375 8.880 9.299 1.00 87.69 181 SER A CA 1
ATOM 1466 C C . SER A 1 181 ? -16.720 8.596 10.762 1.00 87.69 181 SER A C 1
ATOM 1468 O O . SER A 1 181 ? -17.892 8.707 11.126 1.00 87.69 181 SER A O 1
ATOM 1470 N N . ARG A 1 182 ? -15.749 8.198 11.591 1.00 86.88 182 ARG A N 1
ATOM 1471 C CA . ARG A 1 182 ? -15.981 7.950 13.020 1.00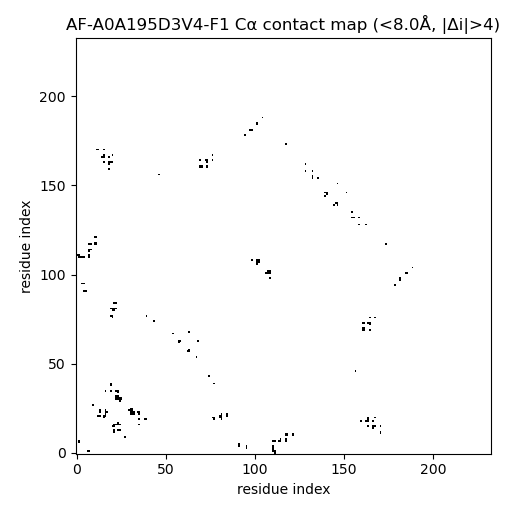 86.88 182 ARG A CA 1
ATOM 1472 C C . ARG A 1 182 ? -16.097 9.240 13.813 1.00 86.88 182 ARG A C 1
ATOM 1474 O O . ARG A 1 182 ? -16.997 9.328 14.639 1.00 86.88 182 ARG A O 1
ATOM 1481 N N . PHE A 1 183 ? -15.310 10.265 13.496 1.00 85.88 183 PHE A N 1
ATOM 1482 C CA . PHE A 1 183 ? -15.486 11.592 14.092 1.00 85.88 183 PHE A CA 1
ATOM 1483 C C . PHE A 1 183 ? -16.881 12.168 13.838 1.00 85.88 183 PHE A C 1
ATOM 1485 O O . PHE A 1 183 ? -17.499 12.697 14.760 1.00 85.88 183 PHE A O 1
ATOM 1492 N N . HIS A 1 184 ? -17.424 11.995 12.630 1.00 86.62 184 HIS A N 1
ATOM 1493 C CA . HIS A 1 184 ? -18.807 12.382 12.349 1.00 86.62 184 HIS A CA 1
ATOM 1494 C C . HIS A 1 184 ? -19.814 11.644 13.240 1.00 86.62 184 HIS A C 1
ATOM 1496 O O . HIS A 1 184 ? -20.682 12.283 13.823 1.00 86.62 184 HIS A O 1
ATOM 1502 N N . GLN A 1 185 ? -19.658 10.330 13.423 1.00 86.44 185 GLN A N 1
ATOM 1503 C CA . GLN A 1 185 ? -20.544 9.550 14.297 1.00 86.44 185 GLN A CA 1
ATOM 1504 C C . GLN A 1 185 ? -20.430 9.941 15.773 1.00 86.44 185 GLN A C 1
ATOM 1506 O O . GLN A 1 185 ? -21.444 10.008 16.462 1.00 86.44 185 GLN A O 1
ATOM 1511 N N . VAL A 1 186 ? -19.216 10.219 16.258 1.00 87.06 186 VAL A N 1
ATOM 1512 C CA . VAL A 1 186 ? -19.005 10.733 17.620 1.00 87.06 186 VAL A CA 1
ATOM 1513 C C . VAL A 1 186 ? -19.733 12.063 17.792 1.00 87.06 186 VAL A C 1
ATOM 1515 O O . VAL A 1 186 ? -20.444 12.246 18.775 1.00 87.06 186 VAL A O 1
ATOM 1518 N N . ASN A 1 187 ? -19.612 12.969 16.821 1.00 87.19 187 ASN A N 1
ATOM 1519 C CA . ASN A 1 187 ? -20.283 14.264 16.866 1.00 87.19 187 ASN A CA 1
ATOM 1520 C C . ASN A 1 187 ? -21.816 14.124 16.860 1.00 87.19 187 ASN A C 1
ATOM 1522 O O . ASN A 1 187 ? -22.493 14.776 17.653 1.00 87.19 187 ASN A O 1
ATOM 1526 N N . ASP A 1 188 ? -22.363 13.239 16.025 1.00 85.75 188 ASP A N 1
ATOM 1527 C CA . ASP A 1 188 ? -23.802 12.959 15.992 1.00 85.75 188 ASP A CA 1
ATOM 1528 C C . ASP A 1 188 ? -24.292 12.394 17.335 1.00 85.75 188 ASP A C 1
ATOM 1530 O O . ASP A 1 188 ? -25.319 12.827 17.857 1.00 85.75 188 ASP A O 1
ATOM 1534 N N . CYS A 1 189 ? -23.529 11.484 17.946 1.00 84.81 189 CYS A N 1
ATOM 1535 C CA . CYS A 1 189 ? -23.856 10.916 19.253 1.00 84.81 189 CYS A CA 1
ATOM 1536 C C . CYS A 1 189 ? -23.818 11.974 20.370 1.00 84.81 189 CYS A C 1
ATOM 1538 O O . CYS A 1 189 ? -24.741 12.056 21.181 1.00 84.81 189 CYS A O 1
ATOM 1540 N N . LEU A 1 190 ? -22.804 12.846 20.375 1.00 84.94 190 LEU A N 1
ATOM 1541 C CA . LEU A 1 190 ? -22.708 13.958 21.325 1.00 84.94 190 LEU A CA 1
ATOM 1542 C C . LEU A 1 190 ? -23.884 14.936 21.192 1.00 84.94 190 LEU A C 1
ATOM 1544 O O . LEU A 1 190 ? -24.370 15.437 22.204 1.00 84.94 190 LEU A O 1
ATOM 1548 N N . LEU A 1 191 ? -24.366 15.194 19.973 1.00 84.50 191 LEU A N 1
ATOM 1549 C CA . LEU A 1 191 ? -25.535 16.048 19.733 1.00 84.50 191 LEU A CA 1
ATOM 1550 C C . LEU A 1 191 ? -26.829 15.446 20.293 1.00 84.50 191 LEU A C 1
ATOM 1552 O O . LEU A 1 191 ? -27.639 16.190 20.851 1.00 84.50 191 LEU A O 1
ATOM 1556 N N . VAL A 1 192 ? -27.017 14.130 20.172 1.00 84.88 192 VAL A N 1
ATOM 1557 C CA . VAL A 1 192 ? -28.163 13.420 20.765 1.00 84.88 192 VAL A CA 1
ATOM 1558 C C . VAL A 1 192 ? -28.093 13.486 22.290 1.00 84.88 192 VAL A C 1
ATOM 1560 O O . VAL A 1 192 ? -29.014 14.007 22.909 1.00 84.88 192 VAL A O 1
ATOM 1563 N N . ILE A 1 193 ? -26.960 13.099 22.889 1.00 82.19 193 ILE A N 1
ATOM 1564 C CA . ILE A 1 193 ? -26.762 13.138 24.351 1.00 82.19 193 ILE A CA 1
ATOM 1565 C C . ILE A 1 193 ? -26.978 14.553 24.903 1.00 82.19 193 ILE A C 1
ATOM 1567 O O . ILE A 1 193 ? -27.593 14.737 25.953 1.00 82.19 193 ILE A O 1
ATOM 1571 N N . TYR A 1 194 ? -26.486 15.572 24.193 1.00 78.31 194 TYR A N 1
ATOM 1572 C CA . TYR A 1 194 ? -26.693 16.965 24.570 1.00 78.31 194 TYR A CA 1
ATOM 1573 C C . TYR A 1 194 ? -28.171 17.359 24.488 1.00 78.31 194 TYR A C 1
ATOM 1575 O O . TYR A 1 194 ? -28.663 18.062 25.364 1.00 78.31 194 TYR A O 1
ATOM 1583 N N . SER A 1 195 ? -28.893 16.908 23.464 1.00 77.6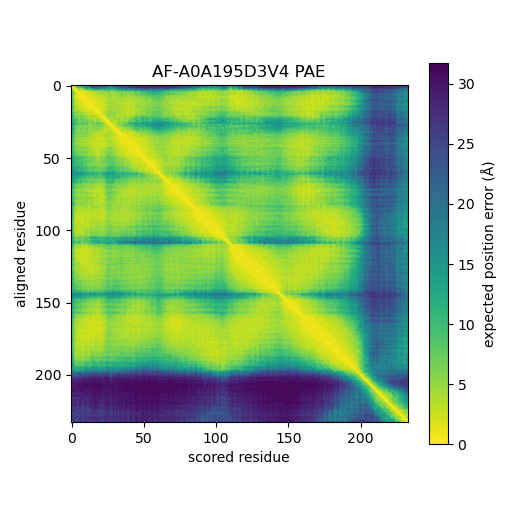2 195 SER A N 1
ATOM 1584 C CA . SER A 1 195 ? -30.323 17.195 23.321 1.00 77.62 195 SER A CA 1
ATOM 1585 C C . SER A 1 195 ? -31.131 16.557 24.455 1.00 77.62 195 SER A C 1
ATOM 1587 O O . SER A 1 195 ? -31.874 17.278 25.120 1.00 77.62 195 SER A O 1
ATOM 1589 N N . ASP A 1 196 ? -30.881 15.285 24.773 1.00 78.06 196 ASP A N 1
ATOM 1590 C CA . ASP A 1 196 ? -31.568 14.543 25.841 1.00 78.06 196 ASP A CA 1
ATOM 1591 C C . ASP A 1 196 ? -31.313 15.151 27.232 1.00 78.06 196 ASP A C 1
ATOM 1593 O O . ASP A 1 196 ? -32.237 15.335 28.029 1.00 78.06 196 ASP A O 1
ATOM 1597 N N . LEU A 1 197 ? -30.065 15.547 27.521 1.00 75.38 197 LEU A N 1
ATOM 1598 C CA . LEU A 1 197 ? -29.696 16.234 28.768 1.00 75.38 197 LEU A CA 1
ATOM 1599 C C . LEU A 1 197 ? -30.420 17.572 28.941 1.00 75.38 197 LEU A C 1
ATOM 1601 O O . LEU A 1 197 ? -30.726 17.977 30.067 1.00 75.38 197 LEU A O 1
ATOM 1605 N N . PHE A 1 198 ? -30.657 18.295 27.847 1.00 66.00 198 PHE A N 1
ATOM 1606 C CA . PHE A 1 198 ? -31.357 19.572 27.897 1.00 66.00 198 PHE A CA 1
ATOM 1607 C C . PHE A 1 198 ? -32.872 19.389 27.932 1.00 66.00 198 PHE A C 1
ATOM 1609 O O . PHE A 1 198 ? -33.506 20.094 28.711 1.00 66.00 198 PHE A O 1
ATOM 1616 N N . GLU A 1 199 ? -33.446 18.444 27.1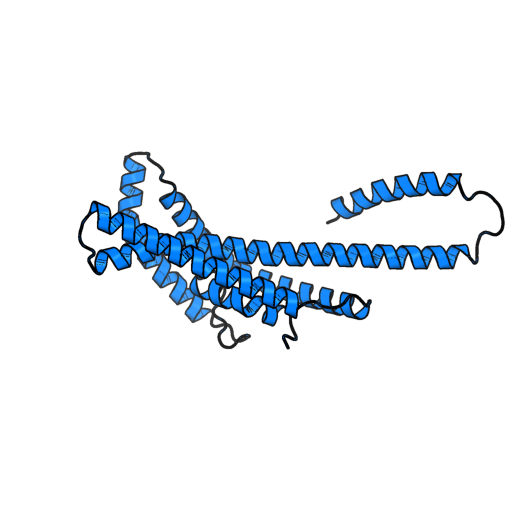85 1.00 60.16 199 GLU A N 1
ATOM 1617 C CA . GLU A 1 199 ? -34.878 18.119 27.234 1.00 60.16 199 GLU A CA 1
ATOM 1618 C C . GLU A 1 199 ? -35.313 17.670 28.633 1.00 60.16 199 GLU A C 1
ATOM 1620 O O . GLU A 1 199 ? -36.254 18.244 29.187 1.00 60.16 199 GLU A O 1
ATOM 1625 N N . HIS A 1 200 ? -34.554 16.780 29.282 1.00 53.28 200 HIS A N 1
ATOM 1626 C CA . HIS A 1 200 ? -34.842 16.362 30.658 1.00 53.28 200 HIS A CA 1
ATOM 1627 C C . HIS A 1 200 ? -34.707 17.490 31.694 1.00 53.28 200 HIS A C 1
ATOM 1629 O O . HIS A 1 200 ? -35.384 17.473 32.721 1.00 53.28 200 HIS A O 1
ATOM 1635 N N . ASN A 1 201 ? -33.881 18.509 31.432 1.00 52.59 201 ASN A N 1
ATOM 1636 C CA . ASN A 1 201 ? -33.785 19.691 32.295 1.00 52.59 201 ASN A CA 1
ATOM 1637 C C . ASN A 1 201 ? -34.903 20.723 32.053 1.00 52.59 201 ASN A C 1
ATOM 1639 O O . ASN A 1 201 ? -35.137 21.572 32.919 1.00 52.59 201 ASN A O 1
ATOM 1643 N N . VAL A 1 202 ? -35.591 20.684 30.903 1.00 49.97 202 VAL A N 1
ATOM 1644 C CA . VAL A 1 202 ? -36.687 21.619 30.588 1.00 49.97 202 VAL A CA 1
ATOM 1645 C C . VAL A 1 202 ? -37.996 21.183 31.251 1.00 49.97 202 VAL A C 1
ATOM 1647 O O . VAL A 1 202 ? -38.763 22.049 31.677 1.00 49.97 202 VAL A O 1
ATOM 1650 N N . ASP A 1 203 ? -38.219 19.880 31.442 1.00 46.91 203 ASP A N 1
ATOM 1651 C CA . ASP A 1 203 ? -39.441 19.376 32.090 1.00 46.91 203 ASP A CA 1
ATOM 1652 C C . ASP A 1 203 ? -39.533 19.732 33.581 1.00 46.91 203 ASP A C 1
ATOM 1654 O O . ASP A 1 203 ? -40.623 19.973 34.098 1.00 46.91 203 ASP A O 1
ATOM 1658 N N . TYR A 1 204 ? -38.399 19.891 34.270 1.00 45.97 204 TYR A N 1
ATOM 1659 C CA . TYR A 1 204 ? -38.401 20.362 35.661 1.00 45.97 204 TYR A CA 1
ATOM 1660 C C . TYR A 1 204 ? -38.425 21.891 35.793 1.00 45.97 204 TYR A C 1
ATOM 1662 O O . TYR A 1 204 ? -38.702 22.426 36.870 1.00 45.97 204 TYR A O 1
ATOM 1670 N N . ARG A 1 205 ? -38.104 22.625 34.720 1.00 42.84 205 ARG A N 1
ATOM 1671 C CA . ARG A 1 205 ? -37.813 24.058 34.799 1.00 42.84 205 ARG A CA 1
ATOM 1672 C C . ARG A 1 205 ? -38.281 24.812 33.552 1.00 42.84 205 ARG A C 1
ATOM 1674 O O . ARG A 1 205 ? -37.443 25.367 32.864 1.00 42.84 205 ARG A O 1
ATOM 1681 N N . TYR A 1 206 ? -39.588 24.854 33.262 1.00 41.00 206 TYR A N 1
ATOM 1682 C CA . TYR A 1 206 ? -40.296 26.026 32.686 1.00 41.00 206 TYR A CA 1
ATOM 1683 C C . TYR A 1 206 ? -41.745 25.687 32.274 1.00 41.00 206 TYR A C 1
ATOM 1685 O O . TYR A 1 206 ? -42.141 25.696 31.106 1.00 41.00 206 TYR A O 1
ATOM 1693 N N . ARG A 1 207 ? -42.615 25.535 33.273 1.00 41.91 207 ARG A N 1
ATOM 1694 C CA . ARG A 1 207 ? -43.946 26.138 33.157 1.00 41.91 207 ARG A CA 1
ATOM 1695 C C . ARG A 1 207 ? -43.687 27.651 33.114 1.00 41.91 207 ARG A C 1
ATOM 1697 O O . ARG A 1 207 ? -43.042 28.150 34.029 1.00 41.91 207 ARG A O 1
ATOM 1704 N N . LYS A 1 208 ? -44.202 28.348 32.092 1.00 48.47 208 LYS A N 1
ATOM 1705 C CA . LYS A 1 208 ? -44.322 29.823 31.974 1.00 48.47 208 LYS A CA 1
ATOM 1706 C C . LYS A 1 208 ? -43.314 30.532 31.042 1.00 48.47 208 LYS A C 1
ATOM 1708 O O . LYS A 1 208 ? -42.251 30.971 31.439 1.00 48.47 208 LYS A O 1
ATOM 1713 N N . GLN A 1 209 ? -43.760 30.692 29.789 1.00 43.25 209 GLN A N 1
ATOM 1714 C CA . GLN A 1 209 ? -43.667 31.931 28.994 1.00 43.25 209 GLN A CA 1
ATOM 1715 C C . GLN A 1 209 ? -42.271 32.566 28.827 1.00 43.25 209 GLN A C 1
ATOM 1717 O O . GLN A 1 209 ? -41.925 33.456 29.586 1.00 43.25 209 GLN A O 1
ATOM 1722 N N . ASN A 1 210 ? -41.505 32.136 27.809 1.00 43.12 210 ASN A N 1
ATOM 1723 C CA . ASN A 1 210 ? -40.626 32.975 26.949 1.00 43.12 210 ASN A CA 1
ATOM 1724 C C . ASN A 1 210 ? -39.792 32.104 25.978 1.00 43.12 210 ASN A C 1
ATOM 1726 O O . ASN A 1 210 ? -38.581 32.254 25.824 1.00 43.12 210 ASN A O 1
ATOM 1730 N N . LYS A 1 211 ? -40.447 31.135 25.321 1.00 47.81 211 LYS A N 1
ATOM 1731 C CA . LYS A 1 211 ? -39.783 30.050 24.572 1.00 47.81 211 LYS A CA 1
ATOM 1732 C C . LYS A 1 211 ? -39.213 30.478 23.207 1.00 47.81 211 LYS A C 1
ATOM 1734 O O . LYS A 1 211 ? -38.357 29.787 22.678 1.00 47.81 211 LYS A O 1
ATOM 1739 N N . SER A 1 212 ? -39.650 31.598 22.626 1.00 48.22 212 SER A N 1
ATOM 1740 C CA . SER A 1 212 ? -39.311 31.957 21.236 1.00 48.22 212 SER A CA 1
ATOM 1741 C C . SER A 1 212 ? -38.060 32.831 21.083 1.00 48.22 212 SER A C 1
ATOM 1743 O O . SER A 1 212 ? -37.355 32.707 20.084 1.00 48.22 212 SER A O 1
ATOM 1745 N N . ILE A 1 213 ? -37.740 33.677 22.067 1.00 46.50 213 ILE A N 1
ATOM 1746 C CA . ILE A 1 213 ? -36.612 34.624 21.972 1.00 46.50 213 ILE A CA 1
ATOM 1747 C C . ILE A 1 213 ? -35.281 33.928 22.310 1.00 46.50 213 ILE A C 1
ATOM 1749 O O . ILE A 1 213 ? -34.290 34.093 21.603 1.00 46.50 213 ILE A O 1
ATOM 1753 N N . LEU A 1 214 ? -35.285 33.035 23.304 1.00 48.56 214 LEU A N 1
ATOM 1754 C CA . LEU A 1 214 ? -34.087 32.323 23.775 1.00 48.56 214 LEU A CA 1
ATOM 1755 C C . LEU A 1 214 ? -33.613 31.224 22.801 1.00 48.56 214 LEU A C 1
ATOM 1757 O O . LEU A 1 214 ? -32.429 30.894 22.741 1.00 48.56 214 LEU A O 1
ATOM 1761 N N . VAL A 1 215 ? -34.526 30.675 21.992 1.00 47.28 215 VAL A N 1
ATOM 1762 C CA . VAL A 1 215 ? -34.200 29.683 20.952 1.00 47.28 215 VAL A CA 1
ATOM 1763 C C . VAL A 1 215 ? -33.437 30.331 19.794 1.00 47.28 215 VAL A C 1
ATOM 1765 O O . VAL A 1 215 ? -32.510 29.723 19.261 1.00 47.28 215 VAL A O 1
ATOM 1768 N N . ARG A 1 216 ? -33.745 31.589 19.448 1.00 43.94 216 ARG A N 1
ATOM 1769 C CA . ARG A 1 216 ? -33.067 32.300 18.353 1.00 43.94 216 ARG A CA 1
ATOM 1770 C C . ARG A 1 216 ? -31.629 32.684 18.707 1.00 43.94 216 ARG A C 1
ATOM 1772 O O . ARG A 1 216 ? -30.755 32.499 17.869 1.00 43.94 216 ARG A O 1
ATOM 1779 N N . GLU A 1 217 ? -31.370 33.098 19.949 1.00 48.78 217 GLU A N 1
ATOM 1780 C CA . GLU A 1 217 ? -30.005 33.323 20.462 1.00 48.78 217 GLU A CA 1
ATOM 1781 C C . GLU A 1 217 ? -29.190 32.026 20.608 1.00 48.78 217 GLU A C 1
ATOM 1783 O O . GLU A 1 217 ? -27.970 32.029 20.437 1.00 48.78 217 GLU A O 1
ATOM 1788 N N . ARG A 1 218 ? -29.835 30.887 20.904 1.00 49.66 218 ARG A N 1
ATOM 1789 C CA . ARG A 1 218 ? -29.136 29.594 21.000 1.00 49.66 218 ARG A CA 1
ATOM 1790 C C . ARG A 1 218 ? -28.751 29.020 19.642 1.00 49.66 218 ARG A C 1
ATOM 1792 O O . ARG A 1 218 ? -27.694 28.408 19.556 1.00 49.66 218 ARG A O 1
ATOM 1799 N N . ILE A 1 219 ? -29.536 29.234 18.586 1.00 48.84 219 ILE A N 1
ATOM 1800 C CA . ILE A 1 219 ? -29.189 28.758 17.235 1.00 48.84 219 ILE A CA 1
ATOM 1801 C C . ILE A 1 219 ? -27.949 29.487 16.695 1.00 48.84 219 ILE A C 1
ATOM 1803 O O . ILE A 1 219 ? -27.082 28.844 16.101 1.00 48.84 219 ILE A O 1
ATOM 1807 N N . THR A 1 220 ? -27.802 30.789 16.960 1.00 45.19 220 THR A N 1
ATOM 1808 C CA . THR A 1 220 ? -26.567 31.534 16.657 1.00 45.19 220 THR A CA 1
ATOM 1809 C C . THR A 1 220 ? -25.390 31.040 17.501 1.00 45.19 220 THR A C 1
ATOM 1811 O O . THR A 1 220 ? -24.350 30.712 16.937 1.00 45.19 220 THR A O 1
ATOM 1814 N N . ARG A 1 221 ? -25.575 30.812 18.812 1.00 41.97 221 ARG A N 1
ATOM 1815 C CA . ARG A 1 221 ? -24.526 30.233 19.681 1.00 41.97 221 ARG A CA 1
ATOM 1816 C C . ARG A 1 221 ? -24.095 28.814 19.290 1.00 41.97 221 ARG A C 1
ATOM 1818 O O . ARG A 1 221 ? -22.944 28.448 19.505 1.00 41.97 221 ARG A O 1
ATOM 1825 N N . VAL A 1 222 ? -24.997 28.000 18.741 1.00 48.47 222 VAL A N 1
ATOM 1826 C CA . VAL A 1 222 ? -24.689 26.653 18.224 1.00 48.47 222 VAL A CA 1
ATOM 1827 C C . VAL A 1 222 ? -23.919 26.734 16.904 1.00 48.47 222 VAL A C 1
ATOM 1829 O O . VAL A 1 222 ? -23.057 25.892 16.661 1.00 48.47 222 VAL A O 1
ATOM 1832 N N . LYS A 1 223 ? -24.168 27.754 16.073 1.00 44.19 223 LYS A N 1
ATOM 1833 C CA . LYS A 1 223 ? -23.3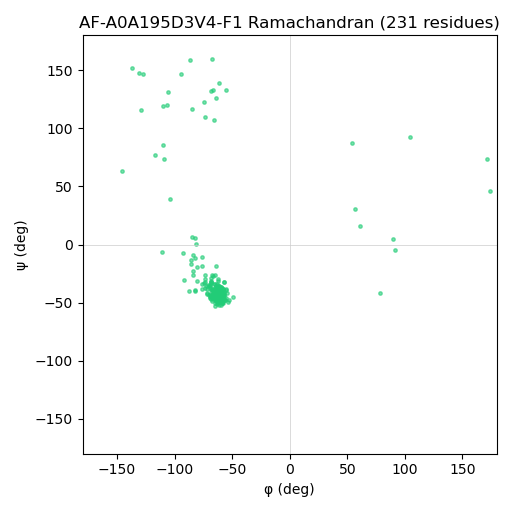89 28.013 14.853 1.00 44.19 223 LYS A CA 1
ATOM 1834 C C . LYS A 1 223 ? -21.945 28.402 15.187 1.00 44.19 223 LYS A C 1
ATOM 1836 O O . LYS A 1 223 ? -21.027 27.783 14.655 1.00 44.19 223 LYS A O 1
ATOM 1841 N N . ASP A 1 224 ? -21.761 29.298 16.155 1.00 44.62 224 ASP A N 1
ATOM 1842 C CA . ASP A 1 224 ? -20.433 29.710 16.629 1.00 44.62 224 ASP A CA 1
ATOM 1843 C C . ASP A 1 224 ? -19.710 28.570 17.375 1.00 44.62 224 ASP A C 1
ATOM 1845 O O . ASP A 1 224 ? -18.496 28.412 17.265 1.00 44.62 224 ASP A O 1
ATOM 1849 N N . ARG A 1 225 ? -20.449 27.692 18.075 1.00 49.84 225 ARG A N 1
ATOM 1850 C CA . ARG A 1 225 ? -19.888 26.483 18.710 1.00 49.84 225 ARG A CA 1
ATOM 1851 C C . ARG A 1 225 ? -19.513 25.379 17.728 1.00 49.84 225 ARG A C 1
ATOM 1853 O O . ARG A 1 225 ? -18.512 24.714 17.961 1.00 49.84 225 ARG A O 1
ATOM 1860 N N . LYS A 1 226 ? -20.263 25.182 16.637 1.00 46.06 226 LYS A N 1
ATOM 1861 C CA . LYS A 1 226 ? -19.842 24.281 15.546 1.00 46.06 226 LYS A CA 1
ATOM 1862 C C . LYS A 1 226 ? -18.513 24.737 14.952 1.00 46.06 226 LYS A C 1
ATOM 1864 O O . LYS A 1 226 ? -17.680 23.898 14.635 1.00 46.06 226 LYS A O 1
ATOM 1869 N N . GLN A 1 227 ? -18.309 26.051 14.867 1.00 45.25 227 GLN A N 1
ATOM 1870 C CA . GLN A 1 227 ? -17.043 26.645 14.459 1.00 45.25 227 GLN A CA 1
ATOM 1871 C C . GLN A 1 227 ? -15.945 26.421 15.509 1.00 45.25 227 GLN A C 1
ATOM 1873 O O . GLN A 1 227 ? -14.862 25.984 15.152 1.00 45.25 227 GLN A O 1
ATOM 1878 N N . PHE A 1 228 ? -16.231 26.596 16.804 1.00 41.50 228 PHE A N 1
ATOM 1879 C CA . PHE A 1 228 ? -15.267 26.306 17.877 1.00 41.50 228 PHE A CA 1
ATOM 1880 C C . PHE A 1 228 ? -14.866 24.826 17.976 1.00 41.50 228 PHE A C 1
ATOM 1882 O O . PHE A 1 228 ? -13.707 24.543 18.243 1.00 41.50 228 PHE A O 1
ATOM 1889 N N . ILE A 1 229 ? -15.780 23.882 17.729 1.00 43.34 229 ILE A N 1
ATOM 1890 C CA . ILE A 1 229 ? -15.470 22.439 17.702 1.00 43.34 229 ILE A CA 1
ATOM 1891 C C . ILE A 1 229 ? -14.590 22.086 16.492 1.00 43.34 229 ILE A C 1
ATOM 1893 O O . ILE A 1 229 ? -13.741 21.211 16.595 1.00 43.34 229 ILE A O 1
ATOM 1897 N N . TRP A 1 230 ? -14.750 22.798 15.373 1.00 40.66 230 TRP A N 1
ATOM 1898 C CA . TRP A 1 230 ? -13.859 22.695 14.213 1.00 40.66 230 TRP A CA 1
ATOM 1899 C C . TRP A 1 230 ? -12.491 23.360 14.429 1.00 40.66 230 TRP A C 1
ATOM 1901 O O . TRP A 1 230 ? -11.525 22.929 13.821 1.00 40.66 230 TRP A O 1
ATOM 1911 N N . ILE A 1 231 ? -12.414 24.413 15.253 1.00 40.19 231 ILE A N 1
ATOM 1912 C CA . ILE A 1 231 ? -11.176 25.168 15.536 1.00 40.19 231 ILE A CA 1
ATOM 1913 C C . ILE A 1 231 ? -10.333 24.500 16.639 1.00 40.19 231 ILE A C 1
ATOM 1915 O O . ILE A 1 231 ? -9.133 24.744 16.719 1.00 40.19 231 ILE A O 1
ATOM 1919 N N . LEU A 1 232 ? -10.947 23.684 17.504 1.00 33.66 232 LEU A N 1
ATOM 1920 C CA . LEU A 1 232 ? -10.255 22.983 18.593 1.00 33.66 232 LEU A CA 1
ATOM 1921 C C . LEU A 1 232 ? -9.778 21.560 18.221 1.00 33.66 232 LEU A C 1
ATOM 1923 O O . LEU A 1 232 ? -9.096 20.941 19.036 1.00 33.66 232 LEU A O 1
ATOM 1927 N N . MET A 1 233 ? -10.156 21.047 17.040 1.00 39.22 233 MET A N 1
ATOM 1928 C CA . MET A 1 233 ? -9.624 19.818 16.418 1.00 39.22 233 MET A CA 1
ATOM 1929 C C . MET A 1 233 ? -8.455 20.138 15.490 1.00 39.22 233 MET A C 1
ATOM 1931 O O . MET A 1 233 ? -7.570 19.261 15.375 1.00 39.22 233 MET A O 1
#

Solvent-accessible surface area (backbone atoms only — not comparable to full-atom values): 12929 Å² total; per-residue (Å²): 132,68,90,44,65,66,61,32,45,40,72,58,46,55,53,27,25,80,53,37,40,34,66,37,42,79,64,81,90,47,74,36,60,69,61,36,52,51,51,41,50,54,56,50,50,54,49,49,66,67,46,45,65,58,53,51,53,30,62,75,70,71,54,85,55,71,67,59,53,45,42,53,51,31,65,55,46,31,61,52,30,54,67,43,43,64,57,53,54,49,52,54,50,55,54,42,53,53,47,53,52,39,38,75,73,69,45,80,79,55,47,68,59,52,24,53,51,47,52,52,52,51,53,50,51,52,52,49,54,53,48,52,52,50,51,51,49,54,54,47,39,74,75,64,70,66,83,52,76,65,55,54,53,50,52,56,57,61,52,43,30,57,50,31,46,53,46,51,52,46,53,49,52,50,53,52,52,50,50,53,55,47,52,51,50,52,51,54,50,52,52,50,55,53,48,53,59,49,54,65,52,42,78,82,61,64,90,75,90,68,76,72,66,60,51,57,60,46,55,53,51,49,53,56,43,56,50,48,59,64,72,76,106

Sequence (233 aa):
MSKTLQSALAPLFIIGSFSCLVLFEYPLGQPRPYFSYLYALIIWSKRLYRDYPFYISQLEEKVVYISGITDFVAILLVPISLYRYKELKICLHELNVINDTLEALGAPNKYQRLRNLIIRITIGCIVYVFSEIAIGFCIYIAFYGNLSVRDVCYFLEDFYATYVNVSSALICATVLGYTCSRFHQVNDCLLVIYSDLFEHNVDYRYRKQNKSILVRERITRVKDRKQFIWILM

Organism: NCBI:txid456900

Mean predicted aligned error: 11.15 Å

Foldseek 3Di:
DPPALCSLCVLLQCLLLVLLLEFDAVVNPDGPLVVSVVVLCVLLVVVCVVCVVVVVVCVVVVHDDPLVVLNVVSNVNNVVSSVCNVVVVVLRVVVRVLQVVLVVLVNDDPSVVSSVVSVVVSVVLVVVLVVVLVVVVVVCCVVPVDDDPVNNVVSVSSSSSVSSVVSSVVVVCSSVVSVVVSVVSVVVSVVVVVVVVVVVVVVVDDPDDDPPPVVVVVVVVVVVVVVVVVVVD

Secondary structure (DSSP, 8-state):
---SHHHHHHHHHHHHHHTTSS--BSSTT-B-HHHHHHHHHHHHHHHHHHHHHHHHHHHHHT---HHHHHHHHHHHHHHHHHHHHHHHHHHHHHHHHHHHHHHHTTPPP-HHHHHHHHHHHHHHHHHHHHHHHHHHHHHHHHHHS---HHHHHHHHHHHHHHHHHHHHHHHHHHHHHHHHHHHHHHHHHHHHHHHHHHHHHHHSS--SS-HHHHHHHHHHHHHHHHHHHHH--

pLDDT: mean 78.72, std 14.88, range [33.66, 91.44]